Protein AF-A0A377W496-F1 (afdb_monomer_lite)

Structure (mmCIF, N/CA/C/O backbone):
data_AF-A0A377W496-F1
#
_entry.id   AF-A0A377W496-F1
#
loop_
_atom_site.group_PDB
_atom_site.id
_atom_site.type_symbol
_atom_site.label_atom_id
_atom_site.label_alt_id
_atom_site.label_comp_id
_atom_site.label_asym_id
_atom_site.label_entity_id
_atom_site.label_seq_id
_atom_site.pdbx_PDB_ins_code
_atom_site.Cartn_x
_atom_site.Cartn_y
_atom_site.Cartn_z
_atom_site.occupancy
_atom_site.B_iso_or_equiv
_atom_site.auth_seq_id
_atom_site.auth_comp_id
_atom_site.auth_asym_id
_atom_site.auth_atom_id
_atom_site.pdbx_PDB_model_num
ATOM 1 N N . MET A 1 1 ? 18.580 -20.439 3.187 1.00 57.19 1 MET A N 1
ATOM 2 C CA . MET A 1 1 ? 17.523 -19.428 2.971 1.00 57.19 1 MET A CA 1
ATOM 3 C C . MET A 1 1 ? 16.545 -19.985 1.954 1.00 57.19 1 MET A C 1
ATOM 5 O O . MET A 1 1 ? 17.008 -20.562 0.980 1.00 57.19 1 MET A O 1
ATOM 9 N N . ALA A 1 2 ? 15.241 -19.862 2.195 1.00 72.88 2 ALA A N 1
ATOM 10 C CA . ALA A 1 2 ? 14.219 -20.147 1.189 1.00 72.88 2 ALA A CA 1
ATOM 11 C C . ALA A 1 2 ? 13.851 -18.830 0.490 1.00 72.88 2 ALA A C 1
ATOM 13 O O . ALA A 1 2 ? 13.663 -17.821 1.167 1.00 72.88 2 ALA A O 1
ATOM 14 N N . CYS A 1 3 ? 13.784 -18.829 -0.839 1.00 73.69 3 CYS A N 1
ATOM 15 C CA . CYS A 1 3 ? 13.332 -17.697 -1.642 1.00 73.69 3 CYS A CA 1
ATOM 16 C C . CYS A 1 3 ? 12.421 -18.191 -2.767 1.00 73.69 3 CYS A C 1
ATOM 18 O O . CYS A 1 3 ? 12.415 -19.375 -3.109 1.00 73.69 3 CYS A O 1
ATOM 20 N N . GLU A 1 4 ? 11.630 -17.282 -3.325 1.00 79.50 4 GLU A N 1
ATOM 21 C CA . GLU A 1 4 ? 10.818 -17.593 -4.493 1.00 79.50 4 GLU A CA 1
ATOM 22 C C . GLU A 1 4 ? 11.679 -17.746 -5.762 1.00 79.50 4 GLU A C 1
ATOM 24 O O . GLU A 1 4 ? 12.749 -17.140 -5.849 1.00 79.50 4 GLU A O 1
ATOM 29 N N . PRO A 1 5 ? 11.226 -18.514 -6.773 1.00 78.94 5 PRO A N 1
ATOM 30 C CA . PRO A 1 5 ? 11.960 -18.658 -8.033 1.00 78.94 5 PRO A CA 1
ATOM 31 C C . PRO A 1 5 ? 12.068 -17.359 -8.846 1.00 78.94 5 PRO A C 1
ATOM 33 O O . PRO A 1 5 ? 12.991 -17.214 -9.650 1.00 78.94 5 PRO A O 1
ATOM 36 N N . PHE A 1 6 ? 11.119 -16.428 -8.674 1.00 83.75 6 PHE A N 1
ATOM 37 C CA . PHE A 1 6 ? 11.126 -15.150 -9.379 1.00 83.75 6 PHE A CA 1
ATOM 38 C C . PHE A 1 6 ? 12.295 -14.279 -8.909 1.00 83.75 6 PHE A C 1
ATOM 40 O O . PHE A 1 6 ? 12.464 -14.018 -7.719 1.00 83.75 6 PHE A O 1
ATOM 47 N N . ARG A 1 7 ? 13.072 -13.769 -9.867 1.00 85.81 7 ARG A N 1
ATOM 48 C CA . ARG A 1 7 ? 14.135 -12.791 -9.635 1.00 85.81 7 ARG A CA 1
ATOM 49 C C . ARG A 1 7 ? 14.103 -11.740 -10.733 1.00 85.81 7 ARG A C 1
ATOM 51 O O . ARG A 1 7 ? 13.997 -12.082 -11.906 1.00 85.81 7 ARG A O 1
ATOM 58 N N . GLN A 1 8 ? 14.229 -10.481 -10.338 1.00 87.81 8 GLN A N 1
ATOM 59 C CA . GLN A 1 8 ? 14.392 -9.351 -11.243 1.00 87.81 8 GLN A CA 1
ATOM 60 C C . GLN A 1 8 ? 15.448 -8.427 -10.653 1.00 87.81 8 GLN A C 1
ATOM 62 O O . GLN A 1 8 ? 15.442 -8.174 -9.447 1.00 87.81 8 GLN A O 1
ATOM 67 N N . TRP A 1 9 ? 16.354 -7.947 -11.498 1.00 91.81 9 TRP A N 1
ATOM 68 C CA . TRP A 1 9 ? 17.373 -6.991 -11.096 1.00 91.81 9 TRP A CA 1
ATOM 69 C C . TRP A 1 9 ? 17.549 -5.958 -12.199 1.00 91.81 9 TRP A C 1
ATOM 71 O O . TRP A 1 9 ? 18.100 -6.270 -13.249 1.00 91.81 9 TRP A O 1
ATOM 81 N N . VAL A 1 10 ? 17.045 -4.751 -11.955 1.00 91.19 10 VAL A N 1
ATOM 82 C CA . VAL A 1 10 ? 17.208 -3.597 -12.842 1.00 91.19 10 VAL A CA 1
ATOM 83 C C . VAL A 1 10 ? 18.328 -2.731 -12.277 1.00 91.19 10 VAL A C 1
ATOM 85 O O . VAL A 1 10 ? 18.354 -2.472 -11.073 1.00 91.19 10 VAL A O 1
ATOM 88 N N . ILE A 1 11 ? 19.278 -2.339 -13.120 1.00 93.19 11 ILE A N 1
ATOM 89 C CA . ILE A 1 11 ? 20.494 -1.629 -12.723 1.00 93.19 11 ILE A CA 1
ATOM 90 C C . ILE A 1 11 ? 20.691 -0.445 -13.667 1.00 93.19 11 ILE A C 1
ATOM 92 O O . ILE A 1 11 ? 20.685 -0.620 -14.886 1.00 93.19 11 ILE A O 1
ATOM 96 N N . GLU A 1 12 ? 20.909 0.744 -13.108 1.00 95.06 12 GLU A N 1
ATOM 97 C CA . GLU A 1 12 ? 21.378 1.887 -13.891 1.00 95.06 12 GLU A CA 1
ATOM 98 C C . GLU A 1 12 ? 22.808 1.620 -14.390 1.00 95.06 12 GLU A C 1
ATOM 100 O O . GLU A 1 12 ? 23.713 1.348 -13.595 1.00 95.06 12 GLU A O 1
ATOM 105 N N . ASP A 1 13 ? 23.024 1.663 -15.705 1.00 94.81 13 ASP A N 1
ATOM 106 C CA . ASP A 1 13 ? 24.317 1.351 -16.320 1.00 94.81 13 ASP 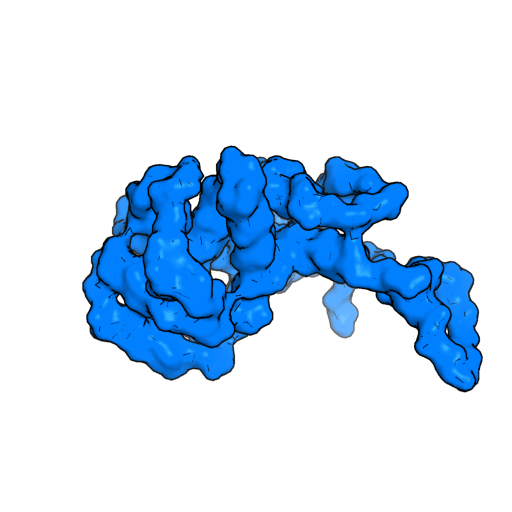A CA 1
ATOM 107 C C . ASP A 1 13 ? 25.285 2.543 -16.258 1.00 94.81 13 ASP A C 1
ATOM 109 O O . ASP A 1 13 ? 25.607 3.178 -17.262 1.0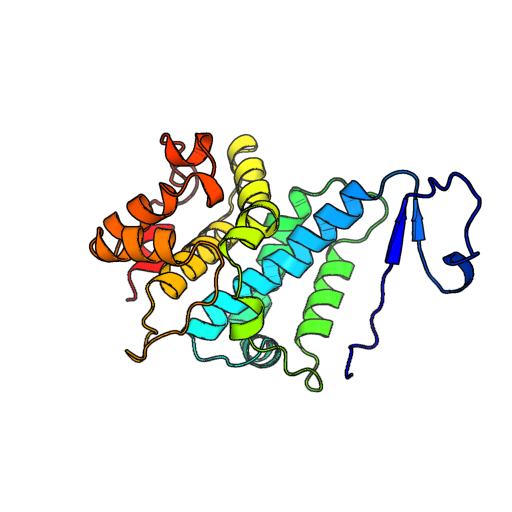0 94.81 13 ASP A O 1
ATOM 113 N N . ASN A 1 14 ? 25.729 2.863 -15.042 1.00 94.6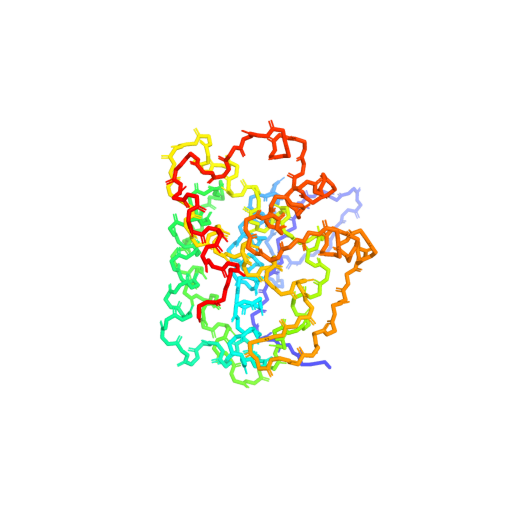9 14 ASN A N 1
ATOM 114 C CA . ASN A 1 14 ? 26.545 4.036 -14.741 1.00 94.69 14 ASN A CA 1
ATOM 115 C C . ASN A 1 14 ? 27.748 3.670 -13.851 1.00 94.69 14 ASN A C 1
ATOM 117 O O . ASN A 1 14 ? 27.823 4.008 -12.670 1.00 94.69 14 ASN A O 1
ATOM 121 N N . PHE A 1 15 ? 28.696 2.914 -14.416 1.00 96.25 15 PHE A N 1
ATOM 122 C CA . PHE A 1 15 ? 29.852 2.375 -13.691 1.00 96.25 15 PHE A CA 1
ATOM 123 C C . PHE A 1 15 ? 31.160 3.042 -14.119 1.00 96.25 15 PHE A C 1
ATOM 125 O O . PHE A 1 15 ? 31.578 2.951 -15.271 1.00 96.25 15 PHE A O 1
ATOM 132 N N . VAL A 1 16 ? 31.870 3.639 -13.159 1.00 95.56 16 VAL A N 1
ATOM 133 C CA . VAL A 1 16 ? 33.127 4.376 -13.407 1.00 95.56 16 VAL A CA 1
ATOM 134 C C . VAL A 1 16 ? 34.344 3.486 -13.690 1.00 95.56 16 VAL A C 1
ATOM 136 O O . VAL A 1 16 ? 35.344 3.965 -14.217 1.00 95.56 16 VAL A O 1
ATOM 139 N N . ALA A 1 17 ? 34.285 2.199 -13.334 1.00 96.25 17 ALA A N 1
ATOM 140 C CA . ALA A 1 17 ? 35.414 1.266 -13.420 1.00 96.25 17 ALA A CA 1
ATOM 141 C C . ALA A 1 17 ? 35.010 -0.089 -14.030 1.00 96.25 17 ALA A C 1
ATOM 143 O O . ALA A 1 17 ? 35.485 -1.144 -13.611 1.00 96.25 17 ALA A O 1
ATOM 144 N N . GLY A 1 18 ? 34.112 -0.054 -15.020 1.00 93.56 18 GLY A N 1
ATOM 145 C CA . GLY A 1 18 ? 33.529 -1.255 -15.614 1.00 93.56 18 GLY A CA 1
ATOM 146 C C . GLY A 1 18 ? 32.620 -2.023 -14.647 1.00 93.56 18 GLY A C 1
ATOM 147 O O . GLY A 1 18 ? 32.443 -1.656 -13.486 1.00 93.56 18 GLY A O 1
ATOM 148 N N . ARG A 1 19 ? 32.015 -3.101 -15.147 1.00 96.94 19 ARG A N 1
ATOM 149 C CA . ARG A 1 19 ? 31.122 -3.982 -14.385 1.00 96.94 19 ARG A CA 1
ATOM 150 C C . ARG A 1 19 ? 31.115 -5.397 -14.970 1.00 96.94 19 ARG A C 1
ATOM 152 O O . ARG A 1 19 ? 31.460 -5.573 -16.142 1.00 96.94 19 ARG A O 1
ATOM 159 N N . PRO A 1 20 ? 30.690 -6.413 -14.204 1.00 97.38 20 PRO A N 1
ATOM 160 C CA . PRO A 1 20 ? 30.357 -7.717 -14.761 1.00 97.38 20 PRO A CA 1
ATOM 161 C C . PRO A 1 20 ? 29.244 -7.636 -15.818 1.00 97.38 20 PRO A C 1
ATOM 163 O O . PRO A 1 20 ? 28.406 -6.730 -15.814 1.00 97.38 20 PRO A O 1
ATOM 166 N N . GLN A 1 21 ? 29.203 -8.642 -16.692 1.00 95.88 21 GLN A N 1
ATOM 167 C CA . GLN A 1 21 ? 28.156 -8.822 -17.705 1.00 95.88 21 GLN A CA 1
ATOM 168 C C . GLN A 1 21 ? 26.886 -9.432 -17.089 1.00 95.88 21 GLN A C 1
ATOM 170 O O . GLN A 1 21 ? 26.461 -10.529 -17.460 1.00 95.88 21 GLN A O 1
ATOM 175 N N . TRP A 1 22 ? 26.313 -8.765 -16.081 1.00 97.44 22 TRP A N 1
ATOM 176 C CA . TRP A 1 22 ? 25.126 -9.247 -15.364 1.00 97.44 22 TRP A CA 1
ATOM 177 C C . TRP A 1 22 ? 23.905 -9.423 -16.271 1.00 97.44 22 TRP A C 1
ATOM 179 O O . TRP A 1 22 ? 23.054 -10.264 -15.978 1.00 97.44 22 TRP A O 1
ATOM 189 N N . GLU A 1 23 ? 23.850 -8.724 -17.407 1.00 95.62 23 GLU A N 1
ATOM 190 C CA . GLU A 1 23 ? 22.818 -8.918 -18.427 1.00 95.62 23 GLU A CA 1
ATOM 191 C C . GLU A 1 23 ? 22.769 -10.361 -18.947 1.00 95.62 23 GLU A C 1
ATOM 193 O O . GLU A 1 23 ? 21.693 -10.902 -19.194 1.00 95.62 23 GLU A O 1
ATOM 198 N N . LYS A 1 24 ? 23.913 -11.058 -18.991 1.00 95.31 24 LYS A N 1
ATOM 199 C CA . LYS A 1 24 ? 23.968 -12.481 -19.369 1.00 95.31 24 LYS A CA 1
ATOM 200 C C . LYS A 1 24 ? 23.360 -13.410 -18.318 1.00 95.31 24 LYS A C 1
ATOM 202 O O . LYS A 1 24 ? 23.025 -14.548 -18.629 1.00 95.31 24 LYS A O 1
ATOM 207 N N . ALA A 1 25 ? 23.221 -12.938 -17.080 1.00 94.19 25 ALA A N 1
ATOM 208 C CA . ALA A 1 25 ? 22.566 -13.650 -15.986 1.00 94.19 25 ALA A CA 1
ATOM 209 C C . ALA A 1 25 ? 21.102 -13.210 -15.777 1.00 94.19 25 ALA A C 1
ATOM 211 O O . ALA A 1 25 ? 20.458 -13.695 -14.836 1.00 94.19 25 ALA A O 1
ATOM 212 N N . GLY A 1 26 ? 20.585 -12.331 -16.646 1.00 91.31 26 GLY A N 1
ATOM 213 C CA . GLY A 1 26 ? 19.209 -11.833 -16.637 1.00 91.31 26 GLY A CA 1
ATOM 214 C C . GLY A 1 26 ? 18.993 -10.496 -15.922 1.00 91.31 26 GLY A C 1
ATOM 215 O O . GLY A 1 26 ? 17.845 -10.177 -15.636 1.00 91.31 26 GLY A O 1
ATOM 216 N N . ALA A 1 27 ? 20.048 -9.736 -15.596 1.00 94.00 27 ALA A N 1
ATOM 217 C CA . ALA A 1 27 ? 19.876 -8.357 -15.129 1.00 94.00 27 ALA A CA 1
ATOM 218 C C . ALA A 1 27 ? 19.482 -7.424 -16.289 1.00 94.00 27 ALA A C 1
ATOM 220 O O . ALA A 1 27 ? 19.934 -7.596 -17.420 1.00 94.00 27 ALA A O 1
ATOM 221 N N . GLU A 1 28 ? 18.664 -6.420 -16.003 1.00 92.62 28 GLU A N 1
ATOM 222 C CA . GLU A 1 28 ? 18.224 -5.406 -16.958 1.00 92.62 28 GLU A CA 1
ATOM 223 C C . GLU A 1 28 ? 19.055 -4.141 -16.747 1.00 92.62 28 GLU A C 1
ATOM 225 O O . GLU A 1 28 ? 18.986 -3.511 -15.693 1.00 92.62 28 GLU A O 1
ATOM 230 N N . LEU A 1 29 ? 19.877 -3.793 -17.733 1.00 94.19 29 LEU A N 1
ATOM 231 C CA . LEU A 1 29 ? 20.740 -2.615 -17.683 1.00 94.19 29 LEU A CA 1
ATOM 232 C C . LEU A 1 29 ? 20.007 -1.470 -18.381 1.00 94.19 29 LEU A C 1
ATOM 234 O O . LEU A 1 29 ? 19.665 -1.583 -19.559 1.00 94.19 29 LEU A O 1
ATOM 238 N N . VAL A 1 30 ? 19.732 -0.397 -17.645 1.00 92.69 30 VAL A N 1
ATOM 239 C CA . VAL A 1 30 ? 18.907 0.732 -18.098 1.00 92.69 30 VAL A CA 1
ATOM 240 C C . VAL A 1 30 ? 19.629 2.057 -17.882 1.00 92.69 30 VAL A C 1
ATOM 242 O O . VAL A 1 30 ? 20.569 2.142 -17.099 1.00 92.69 30 VAL A O 1
ATOM 245 N N . ALA A 1 31 ? 19.185 3.105 -18.573 1.00 92.50 31 ALA A N 1
ATOM 246 C CA . ALA A 1 31 ? 19.716 4.453 -18.371 1.00 92.50 31 ALA A CA 1
ATOM 247 C C . ALA A 1 31 ? 19.119 5.157 -17.138 1.00 92.50 31 ALA A C 1
ATOM 249 O O . ALA A 1 31 ? 19.745 6.060 -16.600 1.00 92.50 31 ALA A O 1
ATOM 250 N N . ASP A 1 32 ? 17.916 4.759 -16.716 1.00 92.56 32 ASP A N 1
ATOM 251 C CA . ASP A 1 32 ? 17.215 5.301 -15.551 1.00 92.56 32 ASP A CA 1
ATOM 252 C C . ASP A 1 32 ? 16.403 4.180 -14.886 1.00 92.56 32 ASP A C 1
ATOM 254 O O . ASP A 1 32 ? 15.549 3.550 -15.519 1.00 92.56 32 ASP A O 1
ATOM 258 N N . VAL A 1 33 ? 16.701 3.900 -13.616 1.00 93.25 33 VAL A N 1
ATOM 259 C CA . VAL A 1 33 ? 16.046 2.841 -12.833 1.00 93.25 33 VAL A CA 1
ATOM 260 C C . VAL A 1 33 ? 14.781 3.329 -12.122 1.00 93.25 33 VAL A C 1
ATOM 262 O O . VAL A 1 33 ? 13.938 2.506 -11.753 1.00 93.25 33 VAL A O 1
ATOM 265 N N . VAL A 1 34 ? 14.602 4.645 -11.964 1.00 94.38 34 VAL A N 1
ATOM 266 C CA . VAL A 1 34 ? 13.545 5.235 -11.126 1.00 94.38 34 VAL A CA 1
ATOM 267 C C . VAL A 1 34 ? 12.142 4.735 -11.507 1.00 94.38 34 VAL A C 1
ATOM 269 O O . VAL A 1 34 ? 11.417 4.306 -10.607 1.00 94.38 34 VAL A O 1
ATOM 272 N N . PRO A 1 35 ? 11.737 4.654 -12.794 1.00 95.25 35 PRO A N 1
ATOM 273 C CA . PRO A 1 35 ? 10.402 4.157 -13.145 1.00 95.25 35 PRO A CA 1
ATOM 274 C C . PRO A 1 35 ? 10.157 2.691 -12.750 1.00 95.25 35 PRO A C 1
ATOM 276 O O . PRO A 1 35 ? 9.033 2.314 -12.410 1.00 95.25 35 PRO A O 1
ATOM 279 N N . PHE A 1 36 ? 11.198 1.853 -12.781 1.00 94.56 36 PHE A N 1
ATOM 280 C CA . PHE A 1 36 ? 11.116 0.448 -12.367 1.00 94.56 36 PHE A CA 1
ATOM 281 C C . PHE A 1 36 ? 11.065 0.318 -10.845 1.00 94.56 36 PHE A C 1
ATOM 283 O O . PHE A 1 36 ? 10.333 -0.525 -10.316 1.00 94.56 36 PHE A O 1
ATOM 290 N N . GLU A 1 37 ? 11.810 1.170 -10.138 1.00 95.06 37 GLU A N 1
ATOM 291 C CA . GLU A 1 37 ? 11.744 1.259 -8.686 1.00 95.06 37 GLU A CA 1
ATOM 292 C C . GLU A 1 37 ? 10.345 1.687 -8.228 1.00 95.06 37 GLU A C 1
ATOM 294 O O . GLU A 1 37 ? 9.745 0.986 -7.413 1.00 95.06 37 GLU A O 1
ATOM 299 N N . GLU A 1 38 ? 9.777 2.755 -8.800 1.00 97.25 38 GLU A N 1
ATOM 300 C CA . GLU A 1 38 ? 8.410 3.205 -8.503 1.00 97.25 38 GLU A CA 1
ATOM 301 C C . GLU A 1 38 ? 7.380 2.100 -8.770 1.00 97.25 38 GLU A C 1
ATOM 303 O O . GLU A 1 38 ? 6.530 1.830 -7.917 1.00 97.25 38 GLU A O 1
ATOM 308 N N . MET A 1 39 ? 7.483 1.406 -9.912 1.00 97.94 39 MET A N 1
ATOM 309 C CA . MET A 1 39 ? 6.609 0.278 -10.251 1.00 97.94 39 MET A CA 1
ATOM 310 C C . MET A 1 39 ? 6.629 -0.791 -9.157 1.00 97.94 39 MET A C 1
ATOM 312 O O . MET A 1 39 ? 5.578 -1.217 -8.669 1.00 97.94 39 MET A O 1
ATOM 316 N N . LYS A 1 40 ? 7.823 -1.205 -8.725 1.00 97.38 40 LYS A N 1
ATOM 317 C CA . LYS A 1 40 ? 7.974 -2.216 -7.678 1.00 97.38 40 LYS A CA 1
ATOM 318 C C . LYS A 1 40 ? 7.531 -1.688 -6.310 1.00 97.38 40 LYS A C 1
ATOM 320 O O . LYS A 1 40 ? 6.897 -2.426 -5.551 1.00 97.38 40 LYS A O 1
ATOM 325 N N . LEU A 1 41 ? 7.868 -0.448 -5.956 1.00 98.12 41 LEU A N 1
ATOM 326 C CA . LEU A 1 41 ? 7.514 0.161 -4.671 1.00 98.12 41 LEU A CA 1
ATOM 327 C C . LEU A 1 41 ? 5.996 0.311 -4.507 1.00 98.12 41 LEU A C 1
ATOM 329 O O . LEU A 1 41 ? 5.463 0.054 -3.428 1.00 98.12 41 LEU A O 1
ATOM 333 N N . ARG A 1 42 ? 5.287 0.645 -5.581 1.00 98.69 42 ARG A N 1
ATOM 334 C CA . ARG A 1 42 ? 3.842 0.872 -5.551 1.00 98.69 42 ARG A CA 1
ATOM 335 C C . ARG A 1 42 ? 3.046 -0.416 -5.758 1.00 98.69 42 ARG A C 1
ATOM 337 O O . ARG A 1 42 ? 2.265 -0.798 -4.889 1.00 98.69 42 ARG A O 1
ATOM 344 N N . MET A 1 43 ? 3.279 -1.150 -6.848 1.00 98.75 43 MET A N 1
ATOM 345 C CA . MET A 1 43 ? 2.457 -2.327 -7.172 1.00 98.75 43 MET A CA 1
ATOM 346 C C . MET A 1 43 ? 2.771 -3.534 -6.286 1.00 98.75 43 MET A C 1
ATOM 348 O O . MET A 1 43 ? 1.850 -4.159 -5.768 1.00 98.75 43 MET A O 1
ATOM 352 N N . LEU A 1 44 ? 4.049 -3.855 -6.062 1.00 98.38 44 LEU A N 1
ATOM 353 C CA . LEU A 1 44 ? 4.434 -4.979 -5.201 1.00 98.38 44 LEU A CA 1
ATOM 354 C C . LEU A 1 44 ? 4.440 -4.548 -3.738 1.00 98.38 44 LEU A C 1
ATOM 356 O O . LEU A 1 44 ? 3.665 -5.035 -2.924 1.00 98.38 44 LEU A O 1
ATOM 360 N N . ASN A 1 45 ? 5.309 -3.613 -3.374 1.00 98.62 45 ASN A N 1
ATOM 361 C CA . ASN A 1 45 ? 5.490 -3.261 -1.970 1.00 98.62 45 ASN A CA 1
ATOM 362 C C . ASN A 1 45 ? 4.229 -2.614 -1.360 1.00 98.62 45 ASN A C 1
ATOM 364 O O . ASN A 1 45 ? 3.920 -2.904 -0.202 1.00 98.62 45 ASN A O 1
ATOM 368 N N . GLY A 1 46 ? 3.501 -1.782 -2.112 1.00 98.75 46 GLY A N 1
ATOM 369 C CA . GLY A 1 46 ? 2.244 -1.172 -1.671 1.00 98.75 46 GLY A CA 1
ATOM 370 C C . GLY A 1 46 ? 1.129 -2.181 -1.433 1.00 98.75 46 GLY A C 1
ATOM 371 O O . GLY A 1 46 ? 0.538 -2.175 -0.355 1.00 98.75 46 GLY A O 1
ATOM 372 N N . SER A 1 47 ? 0.905 -3.115 -2.362 1.00 98.81 47 SER A N 1
ATOM 373 C CA . SER A 1 47 ? -0.071 -4.195 -2.150 1.00 98.81 47 SER A CA 1
ATOM 374 C C . SER A 1 47 ? 0.330 -5.142 -1.015 1.00 98.81 47 SER A C 1
ATOM 376 O O . SER A 1 47 ? -0.528 -5.574 -0.252 1.00 98.81 47 SER A O 1
ATOM 378 N N . HIS A 1 48 ? 1.626 -5.409 -0.824 1.00 98.25 48 HIS A N 1
ATOM 379 C CA . HIS A 1 48 ? 2.110 -6.168 0.331 1.00 98.25 48 HIS A CA 1
ATOM 380 C C . HIS A 1 48 ? 1.783 -5.470 1.654 1.00 98.25 48 HIS A C 1
ATOM 382 O O . HIS A 1 48 ? 1.334 -6.128 2.585 1.00 98.25 48 HIS A O 1
ATOM 388 N N . SER A 1 49 ? 1.995 -4.154 1.749 1.00 98.81 49 SER A N 1
ATOM 389 C CA . SER A 1 49 ? 1.633 -3.383 2.944 1.00 98.81 49 SER A CA 1
ATOM 390 C C . SER A 1 49 ? 0.118 -3.374 3.173 1.00 98.81 49 SER A C 1
ATOM 392 O O . SER A 1 49 ? -0.317 -3.606 4.296 1.00 98.81 49 SER A O 1
ATOM 394 N N . PHE A 1 50 ? -0.682 -3.195 2.116 1.00 98.88 50 PHE A N 1
ATOM 395 C CA . PHE A 1 50 ? -2.147 -3.279 2.177 1.00 98.88 50 PHE A CA 1
ATOM 396 C C . PHE A 1 50 ? -2.616 -4.623 2.757 1.00 98.88 50 PHE A C 1
ATOM 398 O O . PHE A 1 50 ? -3.359 -4.660 3.736 1.00 98.88 50 PHE A O 1
ATOM 405 N N . LEU A 1 51 ? -2.113 -5.729 2.200 1.00 98.81 51 LEU A N 1
ATOM 406 C CA . LEU A 1 51 ? -2.427 -7.084 2.653 1.00 98.81 51 LEU A CA 1
ATOM 407 C C . LEU A 1 51 ? -1.890 -7.378 4.055 1.00 98.81 51 LEU A C 1
ATOM 409 O O . LEU A 1 51 ? -2.510 -8.138 4.789 1.00 98.81 51 LEU A O 1
ATOM 413 N N . ALA A 1 52 ? -0.748 -6.804 4.433 1.00 98.75 52 ALA A N 1
ATOM 414 C CA . ALA A 1 52 ? -0.151 -7.026 5.741 1.00 98.75 52 ALA A CA 1
ATOM 415 C C . ALA A 1 52 ? -1.017 -6.455 6.864 1.00 98.75 52 ALA A C 1
ATOM 417 O O . ALA A 1 52 ? -1.326 -7.183 7.801 1.00 98.75 52 ALA A O 1
ATOM 418 N N . TYR A 1 53 ? -1.439 -5.193 6.761 1.00 98.62 53 TYR A N 1
ATOM 419 C CA . TYR A 1 53 ? -2.239 -4.568 7.817 1.00 98.62 53 TYR A CA 1
ATOM 420 C C . TYR A 1 53 ? -3.645 -5.161 7.882 1.00 98.62 53 TYR A C 1
ATOM 422 O O . TYR A 1 53 ? -4.058 -5.656 8.928 1.00 98.62 53 TYR A O 1
ATOM 430 N N . LEU A 1 54 ? -4.358 -5.173 6.753 1.00 98.50 54 LEU A N 1
ATOM 431 C CA . LEU A 1 54 ? -5.737 -5.662 6.707 1.00 98.50 54 LEU A CA 1
ATOM 432 C C . LEU A 1 54 ? -5.813 -7.173 6.926 1.00 98.50 54 LEU A C 1
ATOM 434 O O . LEU A 1 54 ? -6.770 -7.660 7.514 1.00 98.50 54 LEU A O 1
ATOM 438 N N . GLY A 1 55 ? -4.827 -7.926 6.437 1.00 98.06 55 GLY A N 1
ATOM 439 C CA . GLY A 1 55 ? -4.779 -9.372 6.620 1.00 98.06 55 GLY A CA 1
ATOM 440 C C . GLY A 1 55 ? -4.487 -9.743 8.065 1.00 98.06 55 GLY A C 1
ATOM 441 O O . GLY A 1 55 ? -5.178 -10.590 8.614 1.00 98.06 55 GLY A O 1
ATOM 442 N N . TYR A 1 56 ? -3.525 -9.069 8.707 1.00 98.31 56 TYR A N 1
ATOM 443 C CA . TYR A 1 56 ? -3.241 -9.291 10.124 1.00 98.31 56 TYR A CA 1
ATOM 444 C C . TYR A 1 56 ? -4.472 -9.019 10.995 1.00 98.31 56 TYR A C 1
ATOM 446 O O . TYR A 1 56 ? -4.814 -9.850 11.830 1.00 98.31 56 TYR A O 1
ATOM 454 N N . LEU A 1 57 ? -5.159 -7.891 10.772 1.00 97.25 57 LEU A N 1
ATOM 455 C CA . LEU A 1 57 ? -6.369 -7.532 11.522 1.00 97.25 57 LEU A CA 1
ATOM 456 C C . LEU A 1 57 ? -7.503 -8.551 11.326 1.00 97.25 57 LEU A C 1
ATOM 458 O O . LEU A 1 57 ? -8.185 -8.887 12.286 1.00 97.25 57 LEU A O 1
ATOM 462 N N . ALA A 1 58 ? -7.632 -9.128 10.127 1.00 96.19 58 ALA A N 1
ATOM 463 C CA . ALA A 1 58 ? -8.578 -10.211 9.844 1.00 96.19 58 ALA A CA 1
ATOM 464 C C . ALA A 1 58 ? -8.127 -11.604 10.335 1.00 96.19 58 ALA A C 1
ATOM 466 O O . ALA A 1 58 ? -8.801 -12.600 10.073 1.00 96.19 58 ALA A O 1
ATOM 467 N N . GLY A 1 59 ? -6.987 -11.709 11.025 1.00 96.06 59 GLY A N 1
ATOM 468 C CA . GLY A 1 59 ? -6.469 -12.973 11.554 1.00 96.06 59 GLY A CA 1
ATOM 469 C C . GLY A 1 59 ? -5.673 -13.822 10.555 1.00 96.06 59 GLY A C 1
ATOM 470 O O . GLY A 1 59 ? -5.324 -14.964 10.860 1.00 96.06 59 GLY A O 1
ATOM 471 N N . TYR A 1 60 ? -5.335 -13.294 9.377 1.00 97.06 60 TYR A N 1
ATOM 472 C CA . TYR A 1 60 ? -4.474 -13.972 8.409 1.00 97.06 60 TYR A CA 1
ATOM 473 C C . TYR A 1 60 ? -2.997 -13.831 8.793 1.00 97.06 60 TYR A C 1
ATOM 475 O O . TYR A 1 60 ? -2.412 -12.741 8.793 1.00 97.06 60 TYR A O 1
ATOM 483 N N . GLN A 1 61 ? -2.364 -14.964 9.106 1.00 96.88 61 GLN A N 1
ATOM 484 C CA . GLN A 1 61 ? -0.983 -14.997 9.587 1.00 96.88 61 GLN A CA 1
ATOM 485 C C . GLN A 1 61 ? 0.034 -14.730 8.468 1.00 96.88 61 GLN A C 1
ATOM 487 O O . GLN A 1 61 ? 1.086 -14.134 8.717 1.00 96.88 61 GLN A O 1
ATOM 492 N N . HIS A 1 62 ? -0.257 -15.161 7.241 1.00 98.38 62 HIS A N 1
ATOM 493 C CA . HIS A 1 62 ? 0.640 -15.044 6.095 1.00 98.38 62 HIS A CA 1
ATOM 494 C C . HIS A 1 62 ? -0.064 -14.471 4.862 1.00 98.38 62 HIS A C 1
ATOM 496 O O . HIS A 1 62 ? -1.275 -14.576 4.707 1.00 98.38 62 HIS A O 1
ATOM 502 N N . ILE A 1 63 ? 0.714 -13.921 3.926 1.00 98.44 63 ILE A N 1
ATOM 503 C CA . ILE A 1 63 ? 0.187 -13.373 2.663 1.00 98.44 63 ILE A CA 1
ATOM 504 C C . ILE A 1 63 ? -0.587 -14.415 1.845 1.00 98.44 63 ILE A C 1
ATOM 506 O O . ILE A 1 63 ? -1.620 -14.088 1.265 1.00 98.44 63 ILE A O 1
ATOM 510 N N . ASN A 1 64 ? -0.132 -15.669 1.816 1.00 97.12 64 ASN A N 1
ATOM 511 C CA . ASN A 1 64 ? -0.848 -16.737 1.117 1.00 97.12 64 ASN A CA 1
ATOM 512 C C . ASN A 1 64 ? -2.165 -17.128 1.799 1.00 97.12 64 ASN A C 1
ATOM 514 O O . ASN A 1 64 ? -3.038 -17.652 1.114 1.00 97.12 64 ASN A O 1
ATOM 518 N N . ASP A 1 65 ? -2.334 -16.847 3.093 1.00 97.88 65 ASP A N 1
ATOM 519 C CA . ASP A 1 65 ? -3.622 -16.998 3.775 1.00 97.88 65 ASP A CA 1
ATOM 520 C C . ASP A 1 65 ? -4.591 -15.904 3.281 1.00 97.88 65 ASP A C 1
ATOM 522 O O . ASP A 1 65 ? -5.710 -16.218 2.885 1.00 97.88 65 ASP A O 1
ATOM 526 N N . CYS A 1 66 ? -4.129 -14.650 3.136 1.00 98.25 66 CYS A N 1
ATOM 527 C CA . CYS A 1 66 ? -4.927 -13.579 2.518 1.00 98.25 66 CYS A CA 1
ATOM 528 C C . CYS A 1 66 ? -5.359 -13.924 1.082 1.00 98.25 66 CYS A C 1
ATOM 530 O O . CYS A 1 66 ? -6.451 -13.567 0.660 1.00 98.25 66 CYS A O 1
ATOM 532 N N . MET A 1 67 ? -4.512 -14.605 0.302 1.00 98.31 67 MET A N 1
ATOM 533 C CA . MET A 1 67 ? -4.829 -14.956 -1.093 1.00 98.31 67 MET A CA 1
ATOM 534 C C . MET A 1 67 ? -5.891 -16.053 -1.245 1.00 98.31 67 MET A C 1
ATOM 536 O O . MET A 1 67 ? -6.460 -16.192 -2.335 1.00 98.31 67 MET A O 1
ATOM 540 N N . GLN A 1 68 ? -6.179 -16.804 -0.177 1.00 97.81 68 GLN A N 1
ATOM 541 C CA . GLN A 1 68 ? -7.291 -17.760 -0.141 1.00 97.81 68 GLN A CA 1
ATOM 542 C C . GLN A 1 68 ? -8.651 -17.059 -0.022 1.00 97.81 68 GLN A C 1
ATOM 544 O O . GLN A 1 68 ? -9.669 -17.658 -0.360 1.00 97.81 68 GLN A O 1
ATOM 549 N N . ASP A 1 69 ? -8.672 -15.791 0.398 1.00 98.38 69 ASP A N 1
ATOM 550 C CA . ASP A 1 69 ? -9.864 -14.951 0.416 1.00 98.38 69 ASP A CA 1
ATOM 551 C C . ASP A 1 69 ? -10.004 -14.183 -0.910 1.00 98.38 69 ASP A C 1
ATOM 553 O O . ASP A 1 69 ? -9.194 -13.322 -1.276 1.00 98.38 69 ASP A O 1
ATOM 557 N N . ASP A 1 70 ? -11.079 -14.483 -1.640 1.00 98.31 70 ASP A N 1
ATOM 558 C CA . ASP A 1 70 ? -11.399 -13.864 -2.927 1.00 98.31 70 ASP A CA 1
ATOM 559 C C . ASP A 1 70 ? -11.582 -12.340 -2.839 1.00 98.31 70 ASP A C 1
ATOM 561 O O . ASP A 1 70 ? -11.385 -11.638 -3.835 1.00 98.31 70 ASP A O 1
ATOM 565 N N . ASN A 1 71 ? -11.952 -11.795 -1.678 1.00 98.25 71 ASN A N 1
ATOM 566 C CA . ASN A 1 71 ? -12.072 -10.352 -1.478 1.00 98.25 71 ASN A CA 1
ATOM 567 C C . ASN A 1 71 ? -10.698 -9.691 -1.394 1.00 98.25 71 ASN A C 1
ATOM 569 O O . ASN A 1 71 ? -10.463 -8.705 -2.088 1.00 98.25 71 ASN A O 1
ATOM 573 N N . TYR A 1 72 ? -9.770 -10.265 -0.626 1.00 98.69 72 TYR A N 1
ATOM 574 C CA . TYR A 1 72 ? -8.401 -9.754 -0.506 1.00 98.69 72 TYR A CA 1
ATOM 575 C C . TYR A 1 72 ? -7.641 -9.874 -1.823 1.00 98.69 7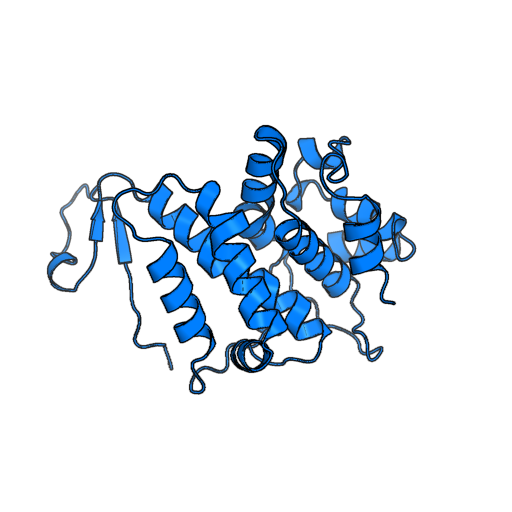2 TYR A C 1
ATOM 577 O O . TYR A 1 72 ? -6.954 -8.933 -2.224 1.00 98.69 72 TYR A O 1
ATOM 585 N N . ARG A 1 73 ? -7.802 -10.996 -2.535 1.00 98.50 73 ARG A N 1
ATOM 586 C CA . ARG A 1 73 ? -7.184 -11.186 -3.853 1.00 98.50 73 ARG A CA 1
ATOM 587 C C . ARG A 1 73 ? -7.681 -10.150 -4.865 1.00 98.50 73 ARG A C 1
ATOM 589 O O . ARG A 1 73 ? -6.868 -9.541 -5.557 1.00 98.50 73 ARG A O 1
ATOM 596 N N . ARG A 1 74 ? -8.998 -9.911 -4.927 1.00 98.62 74 ARG A N 1
ATOM 597 C CA . ARG A 1 74 ? -9.585 -8.883 -5.807 1.00 98.62 74 ARG A CA 1
ATOM 598 C C . ARG A 1 74 ? -9.171 -7.473 -5.400 1.00 98.62 74 ARG A C 1
ATOM 600 O O . ARG A 1 74 ? -8.759 -6.711 -6.265 1.00 98.62 74 ARG A O 1
ATOM 607 N N . ALA A 1 75 ? -9.219 -7.145 -4.110 1.00 98.75 75 ALA A N 1
ATOM 608 C CA . ALA A 1 75 ? -8.821 -5.833 -3.609 1.00 98.75 75 ALA A CA 1
ATOM 609 C C . ALA A 1 75 ? -7.342 -5.538 -3.898 1.00 98.75 75 ALA A C 1
ATOM 611 O O . ALA A 1 75 ? -7.019 -4.450 -4.357 1.00 98.75 75 ALA A O 1
ATOM 612 N N . ALA A 1 76 ? -6.442 -6.507 -3.710 1.00 98.81 76 ALA A N 1
ATOM 613 C CA . ALA A 1 76 ? -5.032 -6.336 -4.053 1.00 98.81 76 ALA A CA 1
ATOM 614 C C . ALA A 1 76 ? -4.825 -6.117 -5.559 1.00 98.81 76 ALA A C 1
ATOM 616 O O . ALA A 1 76 ? -4.043 -5.247 -5.940 1.00 98.81 76 ALA A O 1
ATOM 617 N N . LEU A 1 77 ? -5.533 -6.867 -6.410 1.00 98.75 77 LEU A N 1
ATOM 618 C CA . LEU A 1 77 ? -5.445 -6.709 -7.862 1.00 98.75 77 LEU A CA 1
ATOM 619 C C . LEU A 1 77 ? -5.986 -5.345 -8.325 1.00 98.75 77 LEU A C 1
ATOM 621 O O . LEU A 1 77 ? -5.321 -4.672 -9.111 1.00 98.75 77 LEU A O 1
ATOM 625 N N . SER A 1 78 ? -7.135 -4.910 -7.802 1.00 98.75 78 SER A N 1
ATOM 626 C CA . SER A 1 78 ? -7.692 -3.578 -8.075 1.00 98.75 78 SER A CA 1
ATOM 627 C C . SER A 1 78 ? -6.785 -2.467 -7.562 1.00 98.75 78 SER A C 1
ATOM 629 O O . SER A 1 78 ? -6.480 -1.542 -8.303 1.00 98.75 78 SER A O 1
ATOM 631 N N . LEU A 1 79 ? -6.235 -2.586 -6.350 1.00 98.88 79 LEU A N 1
ATOM 632 C CA . LEU A 1 79 ? -5.242 -1.635 -5.848 1.00 98.88 79 LEU A CA 1
ATOM 633 C C . LEU A 1 79 ? -4.057 -1.523 -6.820 1.00 98.88 79 LEU A C 1
ATOM 635 O O . LEU A 1 79 ? -3.629 -0.421 -7.150 1.00 98.88 79 LEU A O 1
ATOM 639 N N . MET A 1 80 ? -3.527 -2.652 -7.302 1.00 98.88 80 MET A N 1
ATOM 640 C CA . MET A 1 80 ? -2.408 -2.655 -8.248 1.00 98.88 80 MET A CA 1
ATOM 641 C C . MET A 1 80 ? -2.756 -1.968 -9.576 1.00 98.88 80 MET A C 1
ATOM 643 O O . MET A 1 80 ? -1.947 -1.183 -10.068 1.00 98.88 80 MET A O 1
ATOM 647 N N . LEU A 1 81 ? -3.908 -2.275 -10.172 1.00 98.81 81 LEU A N 1
ATOM 648 C CA . LEU A 1 81 ? -4.239 -1.857 -11.540 1.00 98.81 81 LEU A CA 1
ATOM 649 C C . LEU A 1 81 ? -4.988 -0.531 -11.621 1.00 98.81 81 LEU A C 1
ATOM 651 O O . LEU A 1 81 ? -4.699 0.277 -12.502 1.00 98.81 81 LEU A O 1
ATOM 655 N N . ASP A 1 82 ? -5.917 -0.299 -10.706 1.00 98.69 82 ASP A N 1
ATOM 656 C CA . ASP A 1 82 ? -6.825 0.843 -10.755 1.00 98.69 82 ASP A CA 1
ATOM 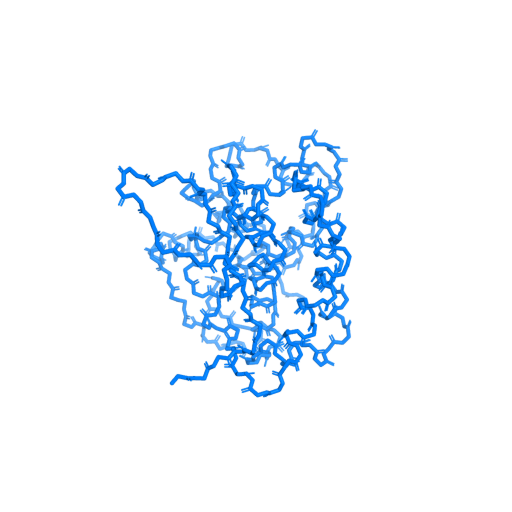657 C C . ASP A 1 82 ? -6.224 2.058 -10.037 1.00 98.69 82 ASP A C 1
ATOM 659 O O . ASP A 1 82 ? -6.464 3.199 -10.439 1.00 98.69 82 ASP A O 1
ATOM 663 N N . GLU A 1 83 ? -5.387 1.824 -9.019 1.00 98.62 83 GLU A N 1
ATOM 664 C CA . GLU A 1 83 ? -4.865 2.889 -8.159 1.00 98.62 83 GLU A CA 1
ATOM 665 C C . GLU A 1 83 ? -3.340 3.039 -8.208 1.00 98.62 83 GLU A C 1
ATOM 667 O O . GLU A 1 83 ? -2.850 4.164 -8.191 1.00 98.62 83 GLU A O 1
ATOM 672 N N . GLN A 1 84 ? -2.558 1.962 -8.313 1.00 98.81 84 GLN A N 1
ATOM 673 C CA . GLN A 1 84 ? -1.094 2.075 -8.364 1.00 98.81 84 GLN A CA 1
ATOM 674 C C . GLN A 1 84 ? -0.580 2.287 -9.791 1.00 98.81 84 GLN A C 1
ATOM 676 O O . GLN A 1 84 ? 0.175 3.229 -10.037 1.00 98.81 84 GLN A O 1
ATOM 681 N N . ALA A 1 85 ? -0.995 1.447 -10.743 1.00 98.62 85 ALA A N 1
ATOM 682 C CA . ALA A 1 85 ? -0.513 1.479 -12.124 1.00 98.62 85 ALA A CA 1
ATOM 683 C C . ALA A 1 85 ? -0.680 2.840 -12.835 1.00 98.62 85 ALA A C 1
ATOM 685 O O . ALA A 1 85 ? 0.274 3.254 -13.496 1.00 98.62 85 ALA A O 1
ATOM 686 N N . PRO A 1 86 ? -1.790 3.596 -12.677 1.00 98.44 86 PRO A N 1
ATOM 687 C CA . PRO A 1 86 ? -1.947 4.894 -13.343 1.00 98.44 86 PRO A CA 1
ATOM 688 C C . PRO A 1 86 ? -0.932 5.953 -12.900 1.00 98.44 86 PRO A C 1
ATOM 690 O O . PRO A 1 86 ? -0.723 6.933 -13.608 1.00 98.44 86 PRO A O 1
ATOM 693 N N . THR A 1 87 ? -0.298 5.759 -11.740 1.00 98.25 87 THR A N 1
ATOM 694 C CA . THR A 1 87 ? 0.698 6.687 -11.188 1.00 98.25 87 THR A CA 1
ATOM 695 C C . THR A 1 87 ? 2.101 6.479 -11.771 1.00 98.25 87 THR A C 1
ATOM 697 O O . THR A 1 87 ? 3.005 7.275 -11.502 1.00 98.25 87 THR A O 1
ATOM 700 N N . LEU A 1 88 ? 2.310 5.394 -12.526 1.00 98.12 88 LEU A N 1
ATOM 701 C CA . LEU A 1 88 ? 3.619 4.953 -12.998 1.00 98.12 88 LEU A CA 1
ATOM 702 C C . LEU A 1 88 ? 3.972 5.543 -14.363 1.00 98.12 88 LEU A C 1
ATOM 704 O O . LEU A 1 88 ? 3.120 5.727 -15.228 1.00 98.12 88 LEU A O 1
ATOM 708 N N . LYS A 1 89 ? 5.270 5.779 -14.572 1.00 95.69 89 LYS A N 1
ATOM 709 C CA . LYS A 1 89 ? 5.823 6.313 -15.830 1.00 95.69 89 LYS A CA 1
ATOM 710 C C . LYS A 1 89 ? 6.624 5.287 -16.637 1.00 95.69 89 LYS A C 1
ATOM 712 O O . LYS A 1 89 ? 7.142 5.623 -17.703 1.00 95.69 89 LYS A O 1
ATOM 717 N N . VAL A 1 90 ? 6.748 4.060 -16.123 1.00 94.88 90 VAL A N 1
ATOM 718 C CA . VAL A 1 90 ? 7.521 2.976 -16.743 1.00 94.88 90 VAL A CA 1
ATOM 719 C C . VAL A 1 90 ? 7.006 2.671 -18.153 1.00 94.88 90 VAL A C 1
ATOM 721 O O . VAL A 1 90 ? 5.803 2.674 -18.404 1.00 94.88 90 VAL A O 1
ATOM 724 N N . GLN A 1 91 ? 7.929 2.423 -19.081 1.00 90.88 91 GLN A N 1
ATOM 725 C CA . GLN A 1 91 ? 7.632 2.145 -20.487 1.00 90.88 91 GLN A CA 1
ATOM 726 C C . GLN A 1 91 ? 7.991 0.700 -20.831 1.00 90.88 91 GLN A C 1
ATOM 728 O O . GLN A 1 91 ? 8.905 0.125 -20.246 1.00 90.88 91 GLN A O 1
ATOM 733 N N . GLY A 1 92 ? 7.283 0.115 -21.799 1.00 88.69 92 GLY A N 1
ATOM 734 C CA . GLY A 1 92 ? 7.583 -1.233 -22.297 1.00 88.69 92 GLY A CA 1
ATOM 735 C C . GLY A 1 92 ? 7.235 -2.377 -21.336 1.00 88.69 92 GLY A C 1
ATOM 736 O O . GLY A 1 92 ? 7.595 -3.519 -21.610 1.00 88.69 92 GLY A O 1
ATOM 737 N N . VAL A 1 93 ? 6.521 -2.096 -20.241 1.00 92.00 93 VAL A N 1
ATOM 738 C CA . VAL A 1 93 ? 6.049 -3.105 -19.285 1.00 92.00 93 VAL A CA 1
ATOM 739 C C . VAL A 1 93 ? 4.537 -3.261 -19.394 1.00 92.00 93 VAL A C 1
ATOM 741 O O . VAL A 1 93 ? 3.788 -2.291 -19.293 1.00 92.00 93 VAL A O 1
ATOM 744 N N . ASP A 1 94 ? 4.078 -4.500 -19.551 1.00 96.25 94 ASP A N 1
ATOM 745 C CA . ASP A 1 94 ? 2.666 -4.846 -19.395 1.00 96.25 94 ASP A CA 1
ATOM 746 C C . ASP A 1 94 ? 2.323 -4.925 -17.899 1.00 96.25 94 ASP A C 1
ATOM 748 O O . ASP A 1 94 ? 2.579 -5.932 -17.231 1.00 96.25 94 ASP A O 1
ATOM 752 N N . LEU A 1 95 ? 1.754 -3.841 -17.368 1.00 97.38 95 LEU A N 1
ATOM 753 C CA . LEU A 1 95 ? 1.397 -3.730 -15.951 1.00 97.38 95 LEU A CA 1
ATOM 754 C C . LEU A 1 95 ? 0.271 -4.695 -15.543 1.00 97.38 95 LEU A C 1
ATOM 756 O O . LEU A 1 95 ? 0.239 -5.131 -14.392 1.00 97.38 95 LEU A O 1
ATOM 760 N N . SER A 1 96 ? -0.604 -5.094 -16.473 1.00 97.88 96 SER A N 1
ATOM 761 C CA . SER A 1 96 ? -1.669 -6.074 -16.202 1.00 97.88 96 SER A CA 1
ATOM 762 C C . SER A 1 96 ? -1.091 -7.468 -15.998 1.00 97.88 96 SER A C 1
ATOM 764 O O . SER A 1 96 ? -1.403 -8.163 -15.022 1.00 97.88 96 SER A O 1
ATOM 766 N N . ARG A 1 97 ? -0.167 -7.857 -16.880 1.00 96.62 97 ARG A N 1
ATOM 767 C CA . ARG A 1 97 ? 0.603 -9.088 -16.717 1.00 96.62 97 ARG A CA 1
ATOM 768 C C . ARG A 1 97 ? 1.472 -9.040 -15.463 1.00 96.62 97 ARG A C 1
ATOM 770 O O . ARG A 1 97 ? 1.543 -10.037 -14.750 1.00 96.62 97 ARG A O 1
ATOM 777 N N . TYR A 1 98 ? 2.109 -7.905 -15.174 1.00 97.00 98 TYR A N 1
ATOM 778 C CA . TYR A 1 98 ? 2.916 -7.742 -13.965 1.00 97.00 98 TYR A CA 1
ATOM 779 C C . TYR A 1 98 ? 2.081 -7.949 -12.696 1.00 97.00 98 TYR A C 1
ATOM 781 O O . TYR A 1 98 ? 2.462 -8.763 -11.860 1.00 97.00 98 TYR A O 1
ATOM 789 N N . ALA A 1 99 ? 0.914 -7.308 -12.579 1.00 98.38 99 ALA A N 1
ATOM 790 C CA . ALA A 1 99 ? 0.009 -7.498 -11.444 1.00 98.38 99 ALA A CA 1
ATOM 791 C C . ALA A 1 99 ? -0.440 -8.960 -11.290 1.00 98.38 99 ALA A C 1
ATOM 793 O O . ALA A 1 99 ? -0.412 -9.499 -10.186 1.00 98.38 99 ALA A O 1
ATOM 794 N N . SER A 1 100 ? -0.770 -9.631 -12.399 1.00 96.81 100 SER A N 1
ATOM 795 C CA . SER A 1 100 ? -1.141 -11.055 -12.385 1.00 96.81 100 SER A CA 1
ATOM 796 C C . SER A 1 100 ? -0.009 -11.927 -11.825 1.00 96.81 100 SER A C 1
ATOM 798 O O . SER A 1 100 ? -0.237 -12.748 -10.941 1.00 96.81 100 SER A O 1
ATOM 800 N N . LEU A 1 101 ? 1.236 -11.675 -12.249 1.00 96.69 101 LEU A N 1
ATOM 801 C CA . LEU A 1 101 ? 2.415 -12.363 -11.713 1.00 96.69 101 LEU A CA 1
ATOM 802 C C . LEU A 1 101 ? 2.638 -12.077 -10.222 1.00 96.69 101 LEU A C 1
ATOM 804 O O . LEU A 1 101 ? 3.097 -12.957 -9.497 1.00 96.69 101 LEU A O 1
ATOM 808 N N . LEU A 1 102 ? 2.345 -10.864 -9.742 1.00 97.62 102 LEU A N 1
ATOM 809 C CA . LEU A 1 102 ? 2.422 -10.552 -8.311 1.00 97.62 102 LEU A CA 1
ATOM 810 C C . LEU A 1 102 ? 1.399 -11.353 -7.503 1.00 97.62 102 LEU A C 1
ATOM 812 O O . LEU A 1 102 ? 1.760 -11.908 -6.467 1.00 97.62 102 LEU A O 1
ATOM 816 N N . ILE A 1 103 ? 0.159 -11.458 -7.987 1.00 98.12 103 ILE A N 1
ATOM 817 C CA . ILE A 1 103 ? -0.872 -12.282 -7.346 1.00 98.12 103 ILE A CA 1
ATOM 818 C C . ILE A 1 103 ? -0.434 -13.751 -7.301 1.00 98.12 103 ILE A C 1
ATOM 820 O O . ILE A 1 103 ? -0.465 -14.356 -6.231 1.00 98.12 103 ILE A O 1
ATOM 824 N N . ASP A 1 104 ? 0.069 -14.305 -8.407 1.00 96.12 104 ASP A N 1
ATOM 825 C CA . ASP A 1 104 ? 0.576 -15.685 -8.439 1.00 96.12 104 ASP A CA 1
ATOM 826 C C . ASP A 1 104 ? 1.703 -15.912 -7.417 1.00 96.12 104 ASP A C 1
ATOM 828 O O . ASP A 1 104 ? 1.745 -16.938 -6.732 1.00 96.12 104 ASP A O 1
ATOM 832 N N . ARG A 1 105 ? 2.602 -14.931 -7.262 1.00 95.69 105 ARG A N 1
ATOM 833 C CA . ARG A 1 105 ? 3.682 -14.972 -6.263 1.00 95.69 105 ARG A CA 1
ATOM 834 C C . ARG A 1 105 ? 3.145 -14.944 -4.836 1.00 95.69 105 ARG A C 1
ATOM 836 O O . ARG A 1 105 ? 3.645 -15.683 -3.988 1.00 95.69 105 ARG A O 1
ATOM 843 N N . TYR A 1 106 ? 2.121 -14.138 -4.565 1.00 97.38 106 TYR A N 1
ATOM 844 C CA . TYR A 1 106 ? 1.473 -14.078 -3.252 1.00 97.38 106 TYR A CA 1
ATOM 845 C C . TYR A 1 106 ? 0.738 -15.377 -2.906 1.00 97.38 106 TYR A C 1
ATOM 847 O O . TYR A 1 106 ? 0.707 -15.766 -1.739 1.00 97.38 106 TYR A O 1
ATOM 855 N N . CYS A 1 107 ? 0.210 -16.087 -3.906 1.00 95.62 107 CYS A N 1
ATOM 856 C CA . CYS A 1 107 ? -0.449 -17.384 -3.739 1.00 95.62 107 CYS A CA 1
ATOM 857 C C . CYS A 1 107 ? 0.516 -18.537 -3.410 1.00 95.62 107 CYS A C 1
ATOM 859 O O . CYS A 1 107 ? 0.055 -19.630 -3.082 1.00 95.62 107 CYS A O 1
ATOM 861 N N . ASN A 1 108 ? 1.839 -18.342 -3.499 1.00 92.69 108 ASN A N 1
ATOM 862 C CA . ASN A 1 108 ? 2.806 -19.428 -3.347 1.00 92.69 108 ASN A CA 1
ATOM 863 C C . ASN A 1 108 ? 2.716 -20.091 -1.948 1.00 92.69 108 ASN A C 1
ATOM 865 O O . ASN A 1 108 ? 3.098 -19.481 -0.943 1.00 92.69 108 ASN A O 1
ATOM 869 N N . PRO A 1 109 ? 2.279 -21.364 -1.845 1.00 88.50 109 PRO A N 1
ATOM 870 C CA . PRO A 1 109 ? 2.061 -22.023 -0.557 1.00 88.50 109 PRO A CA 1
ATOM 871 C C . PRO A 1 109 ? 3.367 -22.361 0.174 1.00 88.50 109 PRO A C 1
ATOM 873 O O . PRO A 1 109 ? 3.362 -22.527 1.396 1.00 88.50 109 PRO A O 1
ATOM 876 N N . ALA A 1 110 ? 4.485 -22.449 -0.557 1.00 87.75 110 ALA A N 1
ATOM 877 C CA . ALA A 1 110 ? 5.797 -22.763 0.001 1.00 87.75 110 ALA A CA 1
ATOM 878 C C . ALA A 1 110 ? 6.420 -21.576 0.754 1.00 87.75 110 ALA A C 1
ATOM 880 O O . ALA A 1 110 ? 7.341 -21.766 1.549 1.00 87.75 110 ALA A O 1
ATOM 881 N N . LEU A 1 111 ? 5.920 -20.357 0.527 1.00 85.56 111 LEU A N 1
ATOM 882 C CA . LEU A 1 111 ? 6.372 -19.159 1.222 1.00 85.56 111 LEU A CA 1
ATOM 883 C C . LEU A 1 111 ? 5.429 -18.851 2.379 1.00 85.56 111 LEU A C 1
ATOM 885 O O . LEU A 1 111 ? 4.211 -18.772 2.230 1.00 85.56 111 LEU A O 1
ATOM 889 N N . LYS A 1 112 ? 6.012 -18.650 3.557 1.00 90.75 112 LYS A N 1
ATOM 890 C CA . LYS A 1 112 ? 5.298 -18.257 4.774 1.00 90.75 112 LYS A CA 1
ATOM 891 C C . LYS A 1 112 ? 5.693 -16.839 5.162 1.00 90.75 112 LYS A C 1
ATOM 893 O O . LYS A 1 112 ? 6.226 -16.595 6.239 1.00 90.75 112 LYS A O 1
ATOM 898 N N . HIS A 1 113 ? 5.458 -15.904 4.241 1.00 94.62 113 HIS A N 1
ATOM 899 C CA . HIS A 1 113 ? 5.656 -14.477 4.487 1.00 94.62 113 HIS A CA 1
ATOM 900 C C . HIS A 1 113 ? 4.608 -13.990 5.482 1.00 94.62 113 HIS A C 1
ATOM 902 O O . HIS A 1 113 ? 3.436 -13.857 5.128 1.00 94.62 113 HIS A O 1
ATOM 908 N N . ARG A 1 114 ? 5.024 -13.760 6.729 1.00 97.75 114 ARG A N 1
ATOM 909 C CA . ARG A 1 114 ? 4.111 -13.333 7.790 1.00 97.75 114 ARG A CA 1
ATOM 910 C C . ARG A 1 114 ? 3.618 -11.915 7.525 1.00 97.75 114 ARG A C 1
ATOM 912 O O . ARG A 1 114 ? 4.432 -11.026 7.270 1.00 97.75 114 ARG A O 1
ATOM 919 N N . THR A 1 115 ? 2.314 -11.695 7.661 1.00 98.31 115 THR A N 1
ATOM 920 C CA . THR A 1 115 ? 1.699 -10.358 7.584 1.00 98.31 115 THR A CA 1
ATOM 921 C C . THR A 1 115 ? 2.356 -9.411 8.590 1.00 98.31 115 THR A C 1
ATOM 923 O O . THR A 1 115 ? 2.803 -8.332 8.213 1.00 98.31 115 THR A O 1
ATOM 926 N N . TRP A 1 116 ? 2.580 -9.884 9.821 1.00 98.19 116 TRP A N 1
ATOM 927 C CA . TRP A 1 116 ? 3.295 -9.152 10.874 1.00 98.19 116 TRP A CA 1
ATOM 928 C C . TRP A 1 116 ? 4.698 -8.675 10.455 1.00 98.19 116 TRP A C 1
ATOM 930 O O . TRP A 1 116 ? 5.036 -7.509 10.631 1.00 98.19 116 TRP A O 1
ATOM 940 N N . GLN A 1 117 ? 5.509 -9.542 9.830 1.00 98.06 117 GLN A N 1
ATOM 941 C CA . GLN A 1 117 ? 6.867 -9.173 9.391 1.00 98.06 117 GLN A CA 1
ATOM 942 C C . GLN A 1 117 ? 6.843 -8.100 8.296 1.00 98.06 117 GLN A C 1
ATOM 944 O O . GLN A 1 117 ? 7.713 -7.233 8.232 1.00 98.06 117 GLN A O 1
ATOM 949 N N . ILE A 1 118 ? 5.845 -8.148 7.413 1.00 98.06 118 ILE A N 1
ATOM 950 C CA . ILE A 1 118 ? 5.688 -7.147 6.356 1.00 98.06 118 ILE A CA 1
ATOM 951 C C . ILE A 1 118 ? 5.197 -5.815 6.939 1.00 98.06 118 ILE A C 1
ATOM 953 O O . ILE A 1 118 ? 5.646 -4.765 6.463 1.00 98.06 118 ILE A O 1
ATOM 957 N N . ALA A 1 119 ? 4.343 -5.866 7.968 1.00 98.25 119 ALA A N 1
ATOM 958 C CA . ALA A 1 119 ? 3.758 -4.717 8.659 1.00 98.25 119 ALA A CA 1
ATOM 959 C C . ALA A 1 119 ? 4.774 -3.874 9.454 1.00 98.25 119 ALA A C 1
ATOM 961 O O . ALA A 1 119 ? 4.521 -2.686 9.657 1.00 98.25 119 ALA A O 1
ATOM 962 N N . MET A 1 120 ? 5.915 -4.458 9.850 1.00 98.00 120 MET A N 1
ATOM 963 C CA . MET A 1 120 ? 7.014 -3.758 10.538 1.00 98.00 120 MET A CA 1
ATOM 964 C C . MET A 1 120 ? 7.458 -2.487 9.802 1.00 98.00 120 MET A C 1
ATOM 966 O O . MET A 1 120 ? 7.363 -2.426 8.576 1.00 98.00 120 MET A O 1
ATOM 970 N N . ASP A 1 121 ? 8.017 -1.510 10.511 1.00 98.25 121 ASP A N 1
ATOM 971 C CA . ASP A 1 121 ? 8.573 -0.268 9.949 1.00 98.25 121 ASP A CA 1
ATOM 972 C C . ASP A 1 121 ? 7.601 0.456 8.998 1.00 98.25 121 ASP A C 1
ATOM 974 O O . ASP A 1 121 ? 7.992 0.994 7.956 1.00 98.25 121 ASP A O 1
ATOM 978 N N . GLY A 1 122 ? 6.305 0.423 9.318 1.00 97.88 122 GLY A N 1
ATOM 979 C CA . GLY A 1 122 ? 5.250 1.029 8.509 1.00 97.88 122 GLY A CA 1
ATOM 980 C C . GLY A 1 122 ? 5.487 2.517 8.268 1.00 97.88 122 GLY A C 1
ATOM 981 O O . GLY A 1 122 ? 5.308 2.990 7.143 1.00 97.88 122 GLY A O 1
ATOM 982 N N . SER A 1 123 ? 6.001 3.226 9.274 1.00 97.69 123 SER A N 1
ATOM 983 C CA . SER A 1 123 ? 6.341 4.647 9.181 1.00 97.69 123 SER A CA 1
ATOM 984 C C . SER A 1 123 ? 7.351 4.949 8.067 1.00 97.69 123 SER A C 1
ATOM 986 O O . SER A 1 123 ? 7.300 6.014 7.464 1.00 97.69 123 SER A O 1
ATOM 988 N N . GLN A 1 124 ? 8.261 4.010 7.788 1.00 97.75 124 GLN A N 1
ATOM 989 C CA . GLN A 1 124 ? 9.312 4.134 6.773 1.00 97.75 124 GLN A CA 1
ATOM 990 C C . GLN A 1 124 ? 8.859 3.644 5.399 1.00 97.75 124 GLN A C 1
ATOM 992 O O . GLN A 1 124 ? 9.583 3.793 4.419 1.00 97.75 124 GLN A O 1
ATOM 997 N N . LYS A 1 125 ? 7.705 2.974 5.335 1.00 98.19 125 LYS A N 1
ATOM 998 C CA . LYS A 1 125 ? 7.203 2.272 4.153 1.00 98.19 125 LYS A CA 1
ATOM 999 C C . LYS A 1 125 ? 6.041 3.010 3.503 1.00 98.19 125 LYS A C 1
ATOM 1001 O O . LYS A 1 125 ? 5.956 3.007 2.280 1.00 98.19 125 LYS A O 1
ATOM 1006 N N . LEU A 1 126 ? 5.139 3.596 4.292 1.00 97.44 126 LEU A N 1
ATOM 1007 C CA . LEU A 1 126 ? 3.933 4.252 3.784 1.00 97.44 126 LEU A CA 1
ATOM 1008 C C . LEU A 1 126 ? 4.200 5.343 2.735 1.00 97.44 126 LEU A C 1
ATOM 1010 O O . LEU A 1 126 ? 3.490 5.316 1.722 1.00 97.44 126 LEU A O 1
ATOM 1014 N N . PRO A 1 127 ? 5.188 6.252 2.903 1.00 96.69 127 PRO A N 1
ATOM 1015 C CA . PRO A 1 127 ? 5.387 7.362 1.973 1.00 96.69 127 PRO A CA 1
ATOM 1016 C C . PRO A 1 127 ? 5.499 6.916 0.509 1.00 96.69 127 PRO A C 1
ATOM 1018 O O . PRO A 1 127 ? 4.655 7.256 -0.317 1.00 96.69 127 PRO A O 1
ATOM 1021 N N . GLN A 1 128 ? 6.459 6.040 0.229 1.00 96.38 128 GLN A N 1
ATOM 1022 C CA . GLN A 1 128 ? 6.800 5.572 -1.113 1.00 96.38 128 GLN A CA 1
ATOM 1023 C C . GLN A 1 128 ? 5.916 4.426 -1.627 1.00 96.38 128 GLN A C 1
ATOM 1025 O O . GLN A 1 128 ? 5.980 4.061 -2.800 1.00 96.38 128 GLN A O 1
ATOM 1030 N N . ARG A 1 129 ? 5.111 3.809 -0.753 1.00 98.50 129 ARG A N 1
ATOM 1031 C CA . ARG A 1 129 ? 4.237 2.678 -1.112 1.00 98.50 129 ARG A CA 1
ATOM 1032 C C . ARG A 1 129 ? 2.788 3.080 -1.364 1.00 98.50 129 ARG A C 1
ATOM 1034 O O . ARG A 1 129 ? 2.102 2.390 -2.117 1.00 98.50 129 ARG A O 1
ATOM 1041 N N . MET A 1 130 ? 2.311 4.135 -0.703 1.00 98.31 130 MET A N 1
ATOM 1042 C CA . MET A 1 130 ? 0.909 4.561 -0.760 1.00 98.31 130 MET A CA 1
ATOM 1043 C C . MET A 1 130 ? 0.755 6.078 -0.858 1.00 98.31 130 MET A C 1
ATOM 1045 O O . MET A 1 130 ? -0.027 6.541 -1.684 1.00 98.31 130 MET A O 1
ATOM 1049 N N . LEU A 1 131 ? 1.476 6.863 -0.048 1.00 96.88 131 LEU A N 1
ATOM 1050 C CA . LEU A 1 131 ? 1.203 8.303 0.049 1.00 96.88 131 LEU A CA 1
ATOM 1051 C C . LEU A 1 131 ? 1.557 9.061 -1.232 1.00 96.88 131 LEU A C 1
ATOM 1053 O O . LEU A 1 131 ? 0.801 9.939 -1.633 1.00 96.88 131 LEU A O 1
ATOM 1057 N N . ASP A 1 132 ? 2.642 8.699 -1.917 1.00 96.12 132 ASP A N 1
ATOM 1058 C CA . ASP A 1 132 ? 2.976 9.297 -3.217 1.00 96.12 132 ASP A CA 1
ATOM 1059 C C . ASP A 1 132 ? 1.899 9.018 -4.274 1.00 96.12 132 ASP A C 1
ATOM 1061 O O . ASP A 1 132 ? 1.533 9.908 -5.043 1.00 96.12 132 ASP A O 1
ATOM 1065 N N . SER A 1 133 ? 1.323 7.813 -4.270 1.00 97.69 133 SER A N 1
ATOM 1066 C CA . SER A 1 133 ? 0.202 7.459 -5.144 1.00 97.69 133 SER A CA 1
ATOM 1067 C C . SER A 1 133 ? -1.061 8.242 -4.790 1.00 97.69 133 SER A C 1
ATOM 1069 O O . SER A 1 133 ? -1.739 8.747 -5.681 1.00 97.69 133 SER A O 1
ATOM 1071 N N . ILE A 1 134 ? -1.356 8.416 -3.497 1.00 96.50 134 ILE A N 1
ATOM 1072 C CA . ILE A 1 134 ? -2.476 9.249 -3.033 1.00 96.50 134 ILE A CA 1
ATOM 1073 C C . ILE A 1 134 ? -2.290 10.700 -3.488 1.00 96.50 134 ILE A C 1
ATOM 1075 O O . ILE A 1 134 ? -3.218 11.289 -4.036 1.00 96.50 134 ILE A O 1
ATOM 1079 N N . ARG A 1 135 ? -1.089 11.274 -3.330 1.00 94.31 135 ARG A N 1
ATOM 1080 C CA . ARG A 1 135 ? -0.772 12.631 -3.812 1.00 94.31 135 ARG A CA 1
ATOM 1081 C C . ARG A 1 135 ? -1.001 12.754 -5.315 1.00 94.31 135 ARG A C 1
ATOM 1083 O O . ARG A 1 135 ? -1.578 13.743 -5.763 1.00 94.31 135 ARG A O 1
ATOM 1090 N N . TRP A 1 136 ? -0.611 11.738 -6.088 1.00 96.12 136 TRP A N 1
ATOM 1091 C CA . TRP A 1 136 ? -0.897 11.694 -7.520 1.00 96.12 136 TRP A CA 1
ATOM 1092 C C . TRP A 1 136 ? -2.407 11.742 -7.790 1.00 96.12 136 TRP A C 1
ATOM 1094 O O . TRP A 1 136 ? -2.850 12.591 -8.562 1.00 96.12 136 TRP A O 1
ATOM 1104 N N . HIS A 1 137 ? -3.215 10.911 -7.125 1.00 95.75 137 HIS A N 1
ATOM 1105 C CA . HIS A 1 137 ? -4.671 10.905 -7.328 1.00 95.75 137 HIS A CA 1
ATOM 1106 C C . HIS A 1 137 ? -5.354 12.196 -6.885 1.00 95.75 137 HIS A C 1
ATOM 1108 O O . HIS A 1 137 ? -6.261 12.652 -7.577 1.00 95.75 137 HIS A O 1
ATOM 1114 N N . LEU A 1 138 ? -4.892 12.826 -5.802 1.00 90.56 138 LEU A N 1
ATOM 1115 C CA . LEU A 1 138 ? -5.395 14.127 -5.348 1.00 90.56 138 LEU A CA 1
ATOM 1116 C C . LEU A 1 138 ? -5.194 15.210 -6.416 1.00 90.56 138 LEU A C 1
ATOM 1118 O O . LEU A 1 138 ? -6.132 15.930 -6.750 1.00 90.56 138 LEU A O 1
ATOM 1122 N N . VAL A 1 139 ? -3.994 15.290 -7.002 1.00 93.62 139 VAL A N 1
ATOM 1123 C CA . VAL A 1 139 ? -3.690 16.245 -8.083 1.00 93.62 139 VAL A CA 1
ATOM 1124 C C . VAL A 1 139 ? -4.546 15.981 -9.325 1.00 93.62 139 VAL A C 1
ATOM 1126 O O . VAL A 1 139 ? -4.984 16.924 -9.984 1.00 93.62 139 VAL A O 1
ATOM 1129 N N . HIS A 1 140 ? -4.810 14.711 -9.639 1.00 93.44 140 HIS A N 1
ATOM 1130 C CA . HIS A 1 140 ? -5.564 14.310 -10.830 1.00 93.44 140 HIS A CA 1
ATOM 1131 C C . HIS A 1 140 ? -7.075 14.161 -10.587 1.00 93.44 140 HIS A C 1
ATOM 1133 O O . HIS A 1 140 ? -7.793 13.821 -11.525 1.00 93.44 140 HIS A O 1
ATOM 1139 N N . GLN A 1 141 ? -7.559 14.424 -9.366 1.00 93.62 141 GLN A N 1
ATOM 1140 C CA . GLN A 1 141 ? -8.963 14.287 -8.955 1.00 93.62 141 GLN A CA 1
ATOM 1141 C C . GLN A 1 141 ? -9.549 12.902 -9.277 1.00 93.62 141 GLN A C 1
ATOM 1143 O O . GLN A 1 141 ? -10.635 12.776 -9.844 1.00 93.62 141 GLN A O 1
ATOM 1148 N N . ARG A 1 142 ? -8.799 11.849 -8.945 1.00 93.3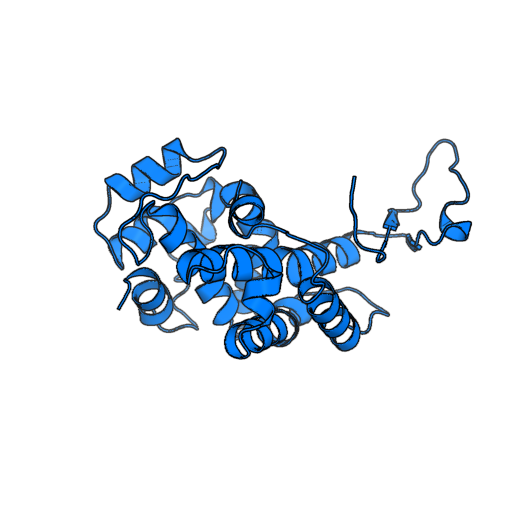8 142 ARG A N 1
ATOM 1149 C CA . ARG A 1 142 ? -9.186 10.448 -9.166 1.00 93.38 142 ARG A CA 1
ATOM 1150 C C . ARG A 1 142 ? -9.467 9.733 -7.849 1.00 93.38 142 ARG A C 1
ATOM 1152 O O . ARG A 1 142 ? -9.051 10.192 -6.791 1.00 93.38 142 ARG A O 1
ATOM 1159 N N . ASP A 1 143 ? -10.193 8.621 -7.934 1.00 93.25 143 ASP A N 1
ATOM 1160 C CA . ASP A 1 143 ? -10.468 7.755 -6.785 1.00 93.25 143 ASP A CA 1
ATOM 1161 C C . ASP A 1 143 ? -9.187 7.057 -6.295 1.00 93.25 143 ASP A C 1
ATOM 1163 O O . ASP A 1 143 ? -8.349 6.651 -7.101 1.00 93.25 143 ASP A O 1
ATOM 1167 N N . PHE A 1 144 ? -9.049 6.936 -4.975 1.00 95.56 144 PHE A N 1
ATOM 1168 C CA . PHE A 1 144 ? -7.938 6.261 -4.295 1.00 95.56 144 PHE A CA 1
ATOM 1169 C C . PHE A 1 144 ? -8.441 5.461 -3.079 1.00 95.56 144 PHE A C 1
ATOM 1171 O O . PHE A 1 144 ? -7.811 5.433 -2.016 1.00 95.56 144 PHE A O 1
ATOM 1178 N N . THR A 1 145 ? -9.635 4.874 -3.187 1.00 96.56 145 THR A N 1
ATOM 1179 C CA . THR A 1 145 ? -10.347 4.261 -2.059 1.00 96.56 145 THR A CA 1
ATOM 1180 C C . THR A 1 145 ? -9.548 3.137 -1.393 1.00 96.56 145 THR A C 1
ATOM 1182 O O . THR A 1 145 ? -9.505 3.067 -0.162 1.00 96.56 145 THR A O 1
ATOM 1185 N N . LEU A 1 146 ? -8.876 2.270 -2.154 1.00 98.38 146 LEU A N 1
ATOM 1186 C CA . LEU A 1 146 ? -8.089 1.159 -1.610 1.00 98.38 146 LEU A CA 1
ATOM 1187 C C . LEU A 1 146 ? -6.763 1.629 -1.009 1.00 98.38 146 LEU A C 1
ATOM 1189 O O . LEU A 1 146 ? -6.327 1.085 0.006 1.00 98.38 146 LEU A O 1
ATOM 1193 N N . LEU A 1 147 ? -6.133 2.660 -1.569 1.00 98.50 147 LEU A N 1
ATOM 1194 C CA . LEU A 1 147 ? -4.986 3.328 -0.957 1.00 98.50 147 LEU A CA 1
ATOM 1195 C C . LEU A 1 147 ? -5.372 3.950 0.391 1.00 98.50 147 LEU A C 1
ATOM 1197 O O . LEU A 1 147 ? -4.667 3.749 1.382 1.00 98.50 147 LEU A O 1
ATOM 1201 N N . ALA A 1 148 ? -6.511 4.648 0.455 1.00 96.88 148 ALA A N 1
ATOM 1202 C CA . ALA A 1 148 ? -7.039 5.197 1.702 1.00 96.88 148 ALA A CA 1
ATOM 1203 C C . ALA A 1 148 ? -7.351 4.086 2.717 1.00 96.88 148 ALA A C 1
ATOM 1205 O O . ALA A 1 148 ? -6.975 4.199 3.883 1.00 96.88 148 ALA A O 1
ATOM 1206 N N . LEU A 1 149 ? -7.956 2.978 2.275 1.00 98.06 149 LEU A N 1
ATOM 1207 C CA . LEU A 1 149 ? -8.195 1.801 3.111 1.00 98.06 149 LEU A CA 1
ATOM 1208 C C . LEU A 1 149 ? -6.887 1.173 3.619 1.00 98.06 149 LEU A C 1
ATOM 1210 O O . LEU A 1 149 ? -6.812 0.774 4.776 1.00 98.06 149 LEU A O 1
ATOM 1214 N N . GLY A 1 150 ? -5.836 1.123 2.798 1.00 98.38 150 GLY A N 1
ATOM 1215 C CA . GLY A 1 150 ? -4.511 0.656 3.215 1.00 98.38 150 GLY A CA 1
ATOM 1216 C C . GLY A 1 150 ? -3.905 1.518 4.326 1.00 98.38 150 GLY A C 1
ATOM 1217 O O . GLY A 1 150 ? -3.374 0.985 5.303 1.00 98.38 150 GLY A O 1
ATOM 1218 N N . VAL A 1 151 ? -4.041 2.844 4.216 1.00 98.44 151 VAL A N 1
ATOM 1219 C CA . VAL A 1 151 ? -3.631 3.793 5.264 1.00 98.44 151 VAL A CA 1
ATOM 1220 C C . VAL A 1 151 ? -4.489 3.632 6.524 1.00 98.44 151 VAL A C 1
ATOM 1222 O O . VAL A 1 151 ? -3.937 3.595 7.623 1.00 98.44 151 VAL A O 1
ATOM 1225 N N . ALA A 1 152 ? -5.810 3.469 6.388 1.00 97.56 152 ALA A N 1
ATOM 1226 C CA . ALA A 1 152 ? -6.701 3.192 7.517 1.00 97.56 152 ALA A CA 1
ATOM 1227 C C . ALA A 1 152 ? -6.326 1.886 8.232 1.00 97.56 152 ALA A C 1
ATOM 1229 O O . ALA A 1 152 ? -6.266 1.850 9.458 1.00 97.56 152 ALA A O 1
ATOM 1230 N N . GLY A 1 153 ? -6.001 0.837 7.470 1.00 98.25 153 GLY A N 1
ATOM 1231 C CA . GLY A 1 153 ? -5.526 -0.438 7.997 1.00 98.25 153 GLY A CA 1
ATOM 1232 C C . GLY A 1 153 ? -4.251 -0.278 8.823 1.00 98.25 153 GLY A C 1
ATOM 1233 O O . GLY A 1 153 ? -4.168 -0.820 9.922 1.00 98.25 153 GLY A O 1
ATOM 1234 N N . TRP A 1 154 ? -3.282 0.519 8.352 1.00 98.69 154 TRP A N 1
ATOM 1235 C CA . TRP A 1 154 ? -2.101 0.858 9.155 1.00 98.69 154 TRP A CA 1
ATOM 1236 C C . TRP A 1 154 ? -2.479 1.604 10.439 1.00 98.69 154 TRP A C 1
ATOM 1238 O O . TRP A 1 154 ? -2.020 1.216 11.509 1.00 98.69 154 TRP A O 1
ATOM 1248 N N . MET A 1 155 ? -3.343 2.625 10.359 1.00 98.44 155 MET A N 1
ATOM 1249 C CA . MET A 1 155 ? -3.786 3.394 11.532 1.00 98.44 155 MET A CA 1
ATOM 1250 C C . MET A 1 155 ? -4.471 2.508 12.580 1.00 98.44 155 MET A C 1
ATOM 1252 O O . MET A 1 155 ? -4.189 2.623 13.773 1.00 98.44 155 MET A O 1
ATOM 1256 N N . ARG A 1 156 ? -5.336 1.593 12.130 1.00 97.88 156 ARG A N 1
ATOM 1257 C CA . ARG A 1 156 ? -6.025 0.606 12.967 1.00 97.88 156 ARG A CA 1
ATOM 1258 C C . ARG A 1 156 ? -5.039 -0.384 13.591 1.00 97.88 156 ARG A C 1
ATOM 1260 O O . ARG A 1 156 ? -5.153 -0.665 14.782 1.00 97.88 156 ARG A O 1
ATOM 1267 N N . TYR A 1 157 ? -4.061 -0.866 12.822 1.00 98.50 157 TYR A N 1
ATOM 1268 C CA . TYR A 1 157 ? -3.013 -1.782 13.286 1.00 98.50 157 TYR A CA 1
ATOM 1269 C C . TYR A 1 157 ? -2.141 -1.146 14.376 1.00 98.50 157 TYR A C 1
ATOM 1271 O O . TYR A 1 157 ? -1.917 -1.744 15.428 1.00 98.50 157 TYR A O 1
ATOM 1279 N N . VAL A 1 158 ? -1.691 0.097 14.173 1.00 98.44 158 VAL A N 1
ATOM 1280 C CA . VAL A 1 158 ? -0.846 0.789 15.161 1.00 98.44 158 VAL A CA 1
ATOM 1281 C C . VAL A 1 158 ? -1.607 1.273 16.398 1.00 98.44 158 VAL A C 1
ATOM 1283 O O . VAL A 1 158 ? -0.987 1.723 17.358 1.00 98.44 158 VAL A O 1
ATOM 1286 N N . GLY A 1 159 ? -2.936 1.126 16.417 1.00 97.38 159 GLY A N 1
ATOM 1287 C CA . GLY A 1 159 ? -3.743 1.239 17.632 1.00 97.38 159 GLY A CA 1
ATOM 1288 C C . GLY A 1 159 ? -3.377 0.200 18.701 1.00 97.38 159 GLY A C 1
ATOM 1289 O O . GLY A 1 159 ? -3.666 0.420 19.874 1.00 97.38 159 GLY A O 1
ATOM 1290 N N . GLY A 1 160 ? -2.700 -0.892 18.322 1.00 95.88 160 GLY A N 1
ATOM 1291 C CA . GLY A 1 160 ? -2.038 -1.805 19.259 1.00 95.88 160 GLY A CA 1
ATOM 1292 C C . GLY A 1 160 ? -2.922 -2.905 19.846 1.00 95.88 160 GLY A C 1
ATOM 1293 O O . GLY A 1 160 ? -2.447 -3.665 20.685 1.00 95.88 160 GLY A O 1
ATOM 1294 N N . VAL A 1 161 ? -4.177 -3.014 19.411 1.00 95.06 161 VAL A N 1
ATOM 1295 C CA . VAL A 1 161 ? -5.122 -4.058 19.833 1.00 95.06 161 VAL A CA 1
ATOM 1296 C C . VAL A 1 161 ? -5.843 -4.589 18.596 1.00 95.06 161 VAL A C 1
ATOM 1298 O O . VAL A 1 161 ? -6.324 -3.779 17.816 1.00 95.06 161 VAL A O 1
ATOM 1301 N N . ASP A 1 162 ? -5.915 -5.898 18.371 1.00 92.56 162 ASP A N 1
ATOM 1302 C CA . ASP A 1 162 ? -6.625 -6.485 17.221 1.00 92.56 162 ASP A CA 1
ATOM 1303 C C . ASP A 1 162 ? -8.149 -6.582 17.445 1.00 92.56 162 ASP A C 1
ATOM 1305 O O . ASP A 1 162 ? -8.670 -6.131 18.466 1.00 92.56 162 ASP A O 1
ATOM 1309 N N . ASP A 1 163 ? -8.886 -7.134 16.477 1.00 85.88 163 ASP A N 1
ATOM 1310 C CA . ASP A 1 163 ? -10.350 -7.274 16.564 1.00 85.88 163 ASP A CA 1
ATOM 1311 C C . ASP A 1 163 ? -10.792 -8.365 17.564 1.00 85.88 163 ASP A C 1
ATOM 1313 O O . ASP A 1 163 ? -11.951 -8.410 17.974 1.00 85.88 163 ASP A O 1
ATOM 1317 N N . ALA A 1 164 ? -9.864 -9.213 18.023 1.00 88.38 164 ALA A N 1
ATOM 1318 C CA . ALA A 1 164 ? -10.074 -10.182 19.098 1.00 88.38 164 ALA A CA 1
ATOM 1319 C C . ALA A 1 164 ? -9.690 -9.623 20.486 1.00 88.38 164 ALA A C 1
ATOM 1321 O O . ALA A 1 164 ? -9.686 -10.360 21.482 1.00 88.38 164 ALA A O 1
ATOM 1322 N N . GLY A 1 165 ? -9.351 -8.332 20.571 1.00 91.31 165 GLY A N 1
ATOM 1323 C CA . GLY A 1 165 ? -8.947 -7.666 21.807 1.00 91.31 165 GLY A CA 1
ATOM 1324 C C . GLY A 1 165 ? -7.542 -8.038 22.293 1.00 91.31 165 GLY A C 1
ATOM 1325 O O . GLY A 1 165 ? -7.211 -7.757 23.446 1.00 91.31 165 GLY A O 1
ATOM 1326 N N . GLN A 1 166 ? -6.717 -8.682 21.463 1.00 94.25 166 GLN A N 1
ATOM 1327 C CA . GLN A 1 166 ? -5.345 -9.052 21.808 1.00 94.25 166 GLN A CA 1
ATOM 1328 C C . GLN A 1 166 ? -4.370 -7.924 21.483 1.00 94.25 166 GLN A C 1
ATOM 1330 O O . GLN A 1 166 ? -4.546 -7.179 20.522 1.00 94.25 166 GLN A O 1
ATOM 1335 N N . ALA A 1 167 ? -3.310 -7.809 22.282 1.00 97.12 167 ALA A N 1
ATOM 1336 C CA . ALA A 1 167 ? -2.267 -6.822 22.043 1.00 97.12 167 ALA A CA 1
ATOM 1337 C C . ALA A 1 167 ? -1.472 -7.147 20.766 1.00 97.12 167 ALA A C 1
ATOM 1339 O O . ALA A 1 167 ? -1.022 -8.276 20.569 1.00 97.12 167 ALA A O 1
ATOM 1340 N N . ILE A 1 168 ? -1.240 -6.126 19.943 1.00 98.00 168 ILE A N 1
ATOM 1341 C CA . ILE A 1 168 ? -0.399 -6.195 18.749 1.00 98.00 168 ILE A CA 1
ATOM 1342 C C . ILE A 1 168 ? 1.003 -5.710 19.118 1.00 98.00 168 ILE A C 1
ATOM 1344 O O . ILE A 1 168 ? 1.186 -4.577 19.567 1.00 98.00 168 ILE A O 1
ATOM 1348 N N . GLU A 1 169 ? 2.019 -6.539 18.879 1.00 97.69 169 GLU A N 1
ATOM 1349 C CA . GLU A 1 169 ? 3.412 -6.096 18.956 1.00 97.69 169 GLU A CA 1
ATOM 1350 C C . GLU A 1 169 ? 3.744 -5.232 17.732 1.00 97.69 169 GLU A C 1
ATOM 1352 O O . GLU A 1 169 ? 3.918 -5.734 16.619 1.00 97.69 169 GLU A O 1
ATOM 1357 N N . ILE A 1 170 ? 3.822 -3.917 17.924 1.00 98.25 170 ILE A N 1
ATOM 1358 C CA . ILE A 1 170 ? 4.188 -2.976 16.862 1.00 98.25 170 ILE A CA 1
ATOM 1359 C C . ILE A 1 170 ? 5.709 -2.806 16.863 1.00 98.25 170 ILE A C 1
ATOM 1361 O O . ILE A 1 170 ? 6.281 -2.293 17.823 1.00 98.25 170 ILE A O 1
ATOM 1365 N N . CYS A 1 171 ? 6.361 -3.196 15.768 1.00 98.31 171 CYS A N 1
ATOM 1366 C CA . CYS A 1 171 ? 7.787 -2.966 15.550 1.00 98.31 171 CYS A CA 1
ATOM 1367 C C . CYS A 1 171 ? 7.969 -1.864 14.502 1.00 98.31 171 CYS A C 1
ATOM 1369 O O . CYS A 1 171 ? 7.698 -2.078 13.319 1.00 98.31 171 CYS A O 1
ATOM 1371 N N . ASP A 1 172 ? 8.356 -0.672 14.953 1.00 98.62 172 ASP A N 1
ATOM 1372 C CA . ASP A 1 172 ? 8.497 0.513 14.109 1.00 98.62 172 ASP A CA 1
ATOM 1373 C C . ASP A 1 172 ? 9.509 1.500 14.732 1.00 98.62 172 ASP A C 1
ATOM 1375 O O . ASP A 1 172 ? 9.483 1.703 15.951 1.00 98.62 172 ASP A O 1
ATOM 1379 N N . PRO A 1 173 ? 10.401 2.141 13.954 1.00 98.31 173 PRO A N 1
ATOM 1380 C CA . PRO A 1 173 ? 11.373 3.097 14.490 1.00 98.31 173 PRO A CA 1
ATOM 1381 C C . PRO A 1 173 ? 10.732 4.370 15.062 1.00 98.31 173 PRO A C 1
ATOM 1383 O O . PRO A 1 173 ? 11.335 5.022 15.913 1.00 98.31 173 PRO A O 1
ATOM 1386 N N . LEU A 1 174 ? 9.518 4.731 14.632 1.00 98.25 174 LEU A N 1
ATOM 1387 C CA . LEU A 1 174 ? 8.747 5.853 15.172 1.00 98.25 174 LEU A CA 1
ATOM 1388 C C . LEU A 1 174 ? 7.720 5.416 16.226 1.00 98.25 174 LEU A C 1
ATOM 1390 O O . LEU A 1 174 ? 6.835 6.201 16.574 1.00 98.25 174 LEU A O 1
ATOM 1394 N N . LEU A 1 175 ? 7.846 4.206 16.786 1.00 98.44 175 LEU A N 1
ATOM 1395 C CA . LEU A 1 175 ? 6.915 3.673 17.783 1.00 98.44 175 LEU A CA 1
ATOM 1396 C C . LEU A 1 175 ? 6.601 4.649 18.936 1.00 98.44 175 LEU A C 1
ATOM 1398 O O . LEU A 1 175 ? 5.416 4.813 19.220 1.00 98.44 175 LEU A O 1
ATOM 1402 N N . PRO A 1 176 ? 7.569 5.355 19.565 1.00 98.50 176 PRO A N 1
ATOM 1403 C CA . PRO A 1 176 ? 7.247 6.295 20.642 1.00 98.50 176 PRO A CA 1
ATOM 1404 C C . PRO A 1 176 ? 6.323 7.437 20.196 1.00 98.50 176 PRO A C 1
ATOM 1406 O O . PRO A 1 176 ? 5.421 7.831 20.931 1.00 98.50 176 PRO A O 1
ATOM 1409 N N . VAL A 1 177 ? 6.512 7.948 18.975 1.00 98.44 177 VAL A N 1
ATOM 1410 C CA . VAL A 1 177 ? 5.685 9.024 18.403 1.00 98.44 177 VAL A CA 1
ATOM 1411 C C . VAL A 1 177 ? 4.282 8.507 18.095 1.00 98.44 177 VAL A C 1
ATOM 1413 O O . VAL A 1 177 ? 3.290 9.155 18.428 1.00 98.44 177 VAL A O 1
ATOM 1416 N N . ILE A 1 178 ? 4.198 7.312 17.509 1.00 98.50 178 ILE A N 1
ATOM 1417 C CA . ILE A 1 178 ? 2.936 6.643 17.186 1.00 98.50 178 ILE A CA 1
ATOM 1418 C C . ILE A 1 178 ? 2.137 6.364 18.467 1.00 98.50 178 ILE A C 1
ATOM 1420 O O . ILE A 1 178 ? 0.969 6.734 18.552 1.00 98.50 178 ILE A O 1
ATOM 1424 N N . GLN A 1 179 ? 2.768 5.786 19.493 1.00 98.25 179 GLN A N 1
ATOM 1425 C CA . GLN A 1 179 ? 2.125 5.500 20.778 1.00 98.25 179 GLN A CA 1
ATOM 1426 C C . GLN A 1 179 ? 1.652 6.771 21.483 1.00 98.25 179 GLN A C 1
ATOM 1428 O O . GLN A 1 179 ? 0.554 6.782 22.033 1.00 98.25 179 GLN A O 1
ATOM 1433 N N . GLN A 1 180 ? 2.432 7.854 21.430 1.00 98.31 180 GLN A N 1
ATOM 1434 C CA . GLN A 1 180 ? 2.015 9.138 21.985 1.00 98.31 180 GLN A CA 1
ATOM 1435 C C . GLN A 1 180 ? 0.763 9.680 21.278 1.00 98.31 180 GLN A C 1
ATOM 1437 O O . GLN A 1 180 ? -0.168 10.126 21.949 1.00 98.31 180 GLN A O 1
ATOM 1442 N N . ALA A 1 181 ? 0.706 9.616 19.943 1.00 97.94 181 ALA A N 1
ATOM 1443 C CA . ALA A 1 181 ? -0.467 10.035 19.172 1.00 97.94 181 ALA A CA 1
ATOM 1444 C C . ALA A 1 181 ? -1.698 9.163 19.478 1.00 97.94 181 ALA A C 1
ATOM 1446 O O . ALA A 1 181 ? -2.801 9.684 19.652 1.00 97.94 181 ALA A O 1
ATOM 1447 N N . VAL A 1 182 ? -1.506 7.846 19.601 1.00 98.06 182 VAL A N 1
ATOM 1448 C CA . VAL A 1 182 ? -2.555 6.880 19.964 1.00 98.06 182 VAL A CA 1
ATOM 1449 C C . VAL A 1 182 ? -3.091 7.143 21.373 1.00 98.06 182 VAL A C 1
ATOM 1451 O O . VAL A 1 182 ? -4.303 7.218 21.552 1.00 98.06 182 VAL A O 1
ATOM 1454 N N . ALA A 1 183 ? -2.214 7.339 22.361 1.00 97.81 183 ALA A N 1
ATOM 1455 C CA . ALA A 1 183 ? -2.590 7.574 23.756 1.00 97.81 183 ALA A CA 1
ATOM 1456 C C . ALA A 1 183 ? -3.261 8.939 23.978 1.00 97.81 183 ALA A C 1
ATOM 1458 O O . ALA A 1 183 ? -4.116 9.076 24.851 1.00 97.81 183 ALA A O 1
ATOM 1459 N N . ALA A 1 184 ? -2.893 9.949 23.184 1.00 97.44 184 ALA A N 1
ATOM 1460 C CA . ALA A 1 184 ? -3.459 11.294 23.262 1.00 97.44 184 ALA A CA 1
ATOM 1461 C C . ALA A 1 184 ? -4.791 11.457 22.503 1.00 97.44 184 ALA A C 1
ATOM 1463 O O . ALA A 1 184 ? -5.338 12.559 22.469 1.00 97.44 184 ALA A O 1
ATOM 1464 N N . SER A 1 185 ? -5.316 10.395 21.881 1.00 97.12 185 SER A N 1
ATOM 1465 C CA . SER A 1 185 ? -6.527 10.453 21.060 1.00 97.12 185 SER A CA 1
ATOM 1466 C C . SER A 1 185 ? -7.517 9.334 21.384 1.00 97.12 185 SER A C 1
ATOM 1468 O O . SER A 1 185 ? -7.157 8.163 21.531 1.00 97.12 185 SER A O 1
ATOM 1470 N N . ALA A 1 186 ? -8.798 9.703 21.452 1.00 95.81 186 ALA A N 1
ATOM 1471 C CA . ALA A 1 186 ? -9.892 8.738 21.450 1.00 95.81 186 ALA A CA 1
ATOM 1472 C C . ALA A 1 186 ? -9.960 8.006 20.101 1.00 95.81 186 ALA A C 1
ATOM 1474 O O . ALA A 1 186 ? -9.514 8.538 19.082 1.00 95.81 186 ALA A O 1
ATOM 1475 N N . ASP A 1 187 ? -10.530 6.802 20.102 1.00 91.12 187 ASP A N 1
ATOM 1476 C CA . ASP A 1 187 ? -10.711 6.025 18.877 1.00 91.12 187 ASP A CA 1
ATOM 1477 C C . ASP A 1 187 ? -11.664 6.713 17.873 1.00 91.12 187 ASP A C 1
ATOM 1479 O O . ASP A 1 187 ? -12.423 7.620 18.229 1.00 91.12 187 ASP A O 1
ATOM 1483 N N . GLY A 1 188 ? -11.598 6.313 16.601 1.00 90.25 188 GLY A N 1
ATOM 1484 C CA . GLY A 1 188 ? -12.353 6.920 15.500 1.00 90.25 188 GLY A CA 1
ATOM 1485 C C . GLY A 1 188 ? -11.691 8.178 14.921 1.00 90.25 188 GLY A C 1
ATOM 1486 O O . GLY A 1 188 ? -10.479 8.231 14.711 1.00 90.25 188 GLY A O 1
ATOM 1487 N N . GLU A 1 189 ? -12.475 9.219 14.625 1.00 90.94 189 GLU A N 1
ATOM 1488 C CA . GLU A 1 189 ? -11.990 10.395 13.878 1.00 90.94 189 GLU A CA 1
ATOM 1489 C C . GLU A 1 189 ? -10.835 11.133 14.584 1.00 90.94 189 GLU A C 1
ATOM 1491 O O . GLU A 1 189 ? -9.915 11.628 13.928 1.00 90.94 189 GLU A O 1
ATOM 1496 N N . ALA A 1 190 ? -10.846 11.186 15.921 1.00 93.25 190 ALA A N 1
ATOM 1497 C CA . ALA A 1 190 ? -9.775 11.814 16.694 1.00 93.25 190 ALA A CA 1
ATOM 1498 C C . ALA A 1 190 ? -8.439 11.066 16.535 1.00 93.25 190 ALA A C 1
ATOM 1500 O O . ALA A 1 190 ? -7.402 11.711 16.365 1.00 93.25 190 ALA A O 1
ATOM 1501 N N . ARG A 1 191 ? -8.467 9.726 16.515 1.00 95.88 191 ARG A N 1
ATOM 1502 C CA . ARG A 1 191 ? -7.296 8.877 16.258 1.00 95.88 191 ARG A CA 1
ATOM 1503 C C . ARG A 1 191 ? -6.727 9.112 14.868 1.00 95.88 191 ARG A C 1
ATOM 1505 O O . ARG A 1 191 ? -5.520 9.303 14.729 1.00 95.88 191 ARG A O 1
ATOM 1512 N N . VAL A 1 192 ? -7.593 9.143 13.854 1.00 94.62 192 VAL A N 1
ATOM 1513 C CA . VAL A 1 192 ? -7.183 9.404 12.466 1.00 94.62 192 VAL A CA 1
ATOM 1514 C C . VAL A 1 192 ? -6.489 10.764 12.363 1.00 94.62 192 VAL A C 1
ATOM 1516 O O . VAL A 1 192 ? -5.383 10.845 11.834 1.00 94.62 192 VAL A O 1
ATOM 1519 N N . LYS A 1 193 ? -7.079 11.824 12.933 1.00 92.88 193 LYS A N 1
ATOM 1520 C CA . LYS A 1 193 ? -6.475 13.169 12.939 1.00 92.88 193 LYS A CA 1
ATOM 1521 C C . LYS A 1 193 ? -5.122 13.201 13.650 1.00 92.88 193 LYS A C 1
ATOM 1523 O O . LYS A 1 193 ? -4.185 13.800 13.130 1.00 92.88 193 LYS A O 1
ATOM 1528 N N . ALA A 1 194 ? -5.008 12.550 14.807 1.00 95.44 194 ALA A N 1
ATOM 1529 C CA . ALA A 1 194 ? -3.760 12.506 15.565 1.00 95.44 194 ALA A CA 1
ATOM 1530 C C . ALA A 1 194 ? -2.634 11.804 14.788 1.00 95.44 194 ALA A C 1
ATOM 1532 O O . ALA A 1 194 ? -1.515 12.309 14.746 1.00 95.44 194 ALA A O 1
ATOM 1533 N N . LEU A 1 195 ? -2.931 10.676 14.133 1.00 96.25 195 LEU A N 1
ATOM 1534 C CA . LEU A 1 195 ? -1.951 9.934 13.334 1.00 96.25 195 LEU A CA 1
ATOM 1535 C C . LEU A 1 195 ? -1.573 10.666 12.038 1.00 96.25 195 LEU A C 1
ATOM 1537 O O . LEU A 1 195 ? -0.395 10.691 11.684 1.00 96.25 195 LEU A O 1
ATOM 1541 N N . LEU A 1 196 ? -2.532 11.310 11.362 1.00 94.81 196 LEU A N 1
ATOM 1542 C CA . LEU A 1 196 ? -2.255 12.158 10.192 1.00 94.81 196 LEU A CA 1
ATOM 1543 C C . LEU A 1 196 ? -1.348 13.350 10.526 1.00 94.81 196 LEU A C 1
ATOM 1545 O O . LEU A 1 196 ? -0.618 13.821 9.657 1.00 94.81 196 LEU A O 1
ATOM 1549 N N . GLY A 1 197 ? -1.357 13.811 11.780 1.00 94.12 197 GLY A N 1
ATOM 1550 C CA . GLY A 1 197 ? -0.478 14.874 12.269 1.00 94.12 197 GLY A CA 1
ATOM 1551 C C . GLY A 1 197 ? 0.999 14.480 12.407 1.00 94.12 197 GLY A C 1
ATOM 1552 O O . GLY A 1 197 ? 1.822 15.336 12.723 1.00 94.12 197 GLY A O 1
ATOM 1553 N N . ILE A 1 198 ? 1.373 13.215 12.180 1.00 95.81 198 ILE A N 1
ATOM 1554 C CA . ILE A 1 198 ? 2.775 12.779 12.228 1.00 95.81 198 ILE A CA 1
ATOM 1555 C C . ILE A 1 198 ? 3.472 13.180 10.919 1.00 95.81 198 ILE A C 1
ATOM 1557 O O . ILE A 1 198 ? 3.533 12.411 9.956 1.00 95.81 198 ILE A O 1
ATOM 1561 N N . GLU A 1 199 ? 4.036 14.389 10.893 1.00 93.88 199 GLU A N 1
ATOM 1562 C CA . GLU A 1 199 ? 4.680 14.973 9.705 1.00 93.88 199 GLU A CA 1
ATOM 1563 C C . GLU A 1 199 ? 5.815 14.114 9.135 1.00 93.88 199 GLU A C 1
ATOM 1565 O O . GLU A 1 199 ? 5.987 14.059 7.922 1.00 93.88 199 GLU A O 1
ATOM 1570 N N . ALA A 1 200 ? 6.551 13.391 9.984 1.00 94.06 200 ALA A N 1
ATOM 1571 C CA . ALA A 1 200 ? 7.616 12.488 9.546 1.00 94.06 200 ALA A CA 1
ATOM 1572 C C . ALA A 1 200 ? 7.118 11.339 8.643 1.00 94.06 200 ALA A C 1
ATOM 1574 O O . ALA A 1 200 ? 7.918 10.740 7.930 1.00 94.06 200 ALA A O 1
ATOM 1575 N N . ILE A 1 201 ? 5.816 11.027 8.680 1.00 94.81 201 ILE A N 1
ATOM 1576 C CA . ILE A 1 201 ? 5.181 9.996 7.850 1.00 94.81 201 ILE A CA 1
ATOM 1577 C C . ILE A 1 201 ? 4.395 10.659 6.721 1.00 94.81 201 ILE A C 1
ATOM 1579 O O . ILE A 1 201 ? 4.608 10.359 5.549 1.00 94.81 201 ILE A O 1
ATOM 1583 N N . PHE A 1 202 ? 3.476 11.561 7.066 1.00 92.25 202 PHE A N 1
ATOM 1584 C CA . PHE A 1 202 ? 2.519 12.095 6.100 1.00 92.25 202 PHE A CA 1
ATOM 1585 C C . PHE A 1 202 ? 3.069 13.302 5.330 1.00 92.25 202 PHE A C 1
ATOM 1587 O O . PHE A 1 202 ? 2.768 13.471 4.150 1.00 92.25 202 PHE A O 1
ATOM 1594 N N . GLY A 1 203 ? 3.972 14.078 5.925 1.00 86.25 203 GLY A N 1
ATOM 1595 C CA . GLY A 1 203 ? 4.444 15.352 5.389 1.00 86.25 203 GLY A CA 1
ATOM 1596 C C . GLY A 1 203 ? 3.503 16.516 5.718 1.00 86.25 203 GLY A C 1
ATOM 1597 O O . GLY A 1 203 ? 2.345 16.328 6.099 1.00 86.25 203 GLY A O 1
ATOM 1598 N N . VAL A 1 204 ? 4.018 17.737 5.560 1.00 65.50 204 VAL A N 1
ATOM 1599 C CA . VAL A 1 204 ? 3.355 18.981 5.993 1.00 65.50 204 VAL A CA 1
ATOM 1600 C C . VAL A 1 204 ? 2.087 19.281 5.182 1.00 65.50 204 VAL A C 1
ATOM 1602 O O . VAL A 1 204 ? 1.092 19.725 5.746 1.00 65.50 204 VAL A O 1
ATOM 1605 N N . GLU A 1 205 ? 2.069 18.988 3.877 1.00 59.19 205 GLU A N 1
ATOM 1606 C CA . GLU A 1 205 ? 0.919 19.294 3.005 1.00 59.19 205 GLU A CA 1
ATOM 1607 C C . GLU A 1 205 ? -0.342 18.491 3.369 1.00 59.19 205 GLU A C 1
ATOM 1609 O O . GLU A 1 205 ? -1.451 19.017 3.342 1.00 59.19 205 GLU A O 1
ATOM 1614 N N . THR A 1 206 ? -0.184 17.236 3.791 1.00 55.69 206 THR A N 1
ATOM 1615 C CA . THR A 1 206 ? -1.281 16.399 4.308 1.00 55.69 206 THR A CA 1
ATOM 1616 C C . THR A 1 206 ? -1.646 16.716 5.757 1.00 55.69 206 THR A C 1
ATOM 1618 O O . THR A 1 206 ? -2.813 16.595 6.121 1.00 55.69 206 THR A O 1
ATOM 1621 N N . ALA A 1 207 ? -0.687 17.151 6.584 1.00 50.69 207 ALA A N 1
ATOM 1622 C CA . ALA A 1 207 ? -0.943 17.537 7.975 1.00 50.69 207 ALA A CA 1
ATOM 1623 C C . ALA A 1 207 ? -1.695 18.881 8.083 1.00 50.69 207 ALA A C 1
ATOM 1625 O O . ALA A 1 207 ? -2.495 19.077 8.997 1.00 50.69 207 ALA A O 1
ATOM 1626 N N . ALA A 1 208 ? -1.495 19.790 7.121 1.00 36.59 208 ALA A N 1
ATOM 1627 C CA . ALA A 1 208 ? -2.049 21.146 7.112 1.00 36.59 208 ALA A CA 1
ATOM 1628 C C . ALA A 1 208 ? -3.481 21.269 6.545 1.00 36.59 208 ALA A C 1
ATOM 1630 O O . ALA A 1 208 ? -3.935 22.374 6.248 1.00 36.59 208 ALA A O 1
ATOM 1631 N N . GLY A 1 209 ? -4.224 20.167 6.414 1.00 41.34 209 GLY A N 1
ATOM 1632 C CA . GLY A 1 209 ? -5.631 20.225 6.011 1.00 41.34 209 GLY A CA 1
ATOM 1633 C C . GLY A 1 209 ? -5.888 20.094 4.511 1.00 41.34 209 GLY A C 1
ATOM 1634 O O . GLY A 1 209 ? -6.985 20.435 4.066 1.00 41.34 209 GLY A O 1
ATOM 1635 N N . VAL A 1 210 ? -4.964 19.504 3.735 1.00 41.97 210 VAL A N 1
ATOM 1636 C CA . VAL A 1 210 ? -5.403 18.727 2.565 1.00 41.97 210 VAL A CA 1
ATOM 1637 C C . VAL A 1 210 ? -6.155 17.535 3.126 1.00 41.97 210 VAL A C 1
ATOM 1639 O O . VAL A 1 210 ? -5.603 16.485 3.446 1.00 41.97 210 VAL A O 1
ATOM 1642 N N . THR A 1 211 ? -7.446 17.751 3.333 1.00 46.59 211 THR A N 1
ATOM 1643 C CA . THR A 1 211 ? -8.378 16.695 3.659 1.00 46.59 211 THR A CA 1
ATOM 1644 C C . THR A 1 211 ? -8.179 15.606 2.607 1.00 46.59 211 THR A C 1
ATOM 1646 O O . THR A 1 211 ? -8.566 15.786 1.454 1.00 46.59 211 THR A O 1
ATOM 1649 N N . LEU A 1 212 ? -7.685 14.433 3.022 1.00 49.00 212 LEU A N 1
ATOM 1650 C CA . LEU A 1 212 ? -7.901 13.161 2.310 1.00 49.00 212 LEU A CA 1
ATOM 1651 C C . LEU A 1 212 ? -9.409 12.917 2.027 1.00 49.00 212 LEU A C 1
ATOM 1653 O O . LEU A 1 212 ? -9.783 11.963 1.358 1.00 49.00 212 LEU A O 1
ATOM 1657 N N . CYS A 1 213 ? -10.264 13.814 2.527 1.00 41.03 213 CYS A N 1
ATOM 1658 C CA . CYS A 1 213 ? -11.705 13.910 2.407 1.00 41.03 213 CYS A CA 1
ATOM 1659 C C . CYS A 1 213 ? -12.229 14.811 1.264 1.00 41.03 213 CYS A C 1
ATOM 1661 O O . CYS A 1 213 ? -13.408 15.163 1.291 1.00 41.03 213 CYS A O 1
ATOM 1663 N N . HIS A 1 214 ? -11.418 15.230 0.283 1.00 34.66 214 HIS A N 1
ATOM 1664 C CA . HIS A 1 214 ? -11.951 15.800 -0.969 1.00 34.66 214 HIS A CA 1
ATOM 1665 C C . HIS A 1 214 ? -11.719 14.831 -2.133 1.00 34.66 214 HIS A C 1
ATOM 1667 O O . HIS A 1 214 ? -10.786 14.968 -2.917 1.00 34.66 214 HIS A O 1
ATOM 1673 N N . GLY A 1 215 ? -12.563 13.798 -2.174 1.00 41.09 215 GLY A N 1
ATOM 1674 C CA . GLY A 1 215 ? -12.579 12.751 -3.201 1.00 41.09 215 GLY A CA 1
ATOM 1675 C C . GLY A 1 215 ? -13.080 11.413 -2.652 1.00 41.09 215 GLY A C 1
ATOM 1676 O O . GLY A 1 215 ? -13.901 10.767 -3.290 1.00 41.09 215 GLY A O 1
ATOM 1677 N N . GLY A 1 216 ? -12.672 11.061 -1.428 1.00 41.25 216 GLY A N 1
ATOM 1678 C CA . GLY A 1 216 ? -13.228 9.958 -0.640 1.00 41.25 216 GLY A CA 1
ATOM 1679 C C . GLY A 1 216 ? -14.074 10.492 0.516 1.00 41.25 216 GLY A C 1
ATOM 1680 O O . GLY A 1 216 ? -13.714 11.481 1.152 1.00 41.25 216 GLY A O 1
ATOM 1681 N N . ASP A 1 217 ? -15.218 9.867 0.781 1.00 40.34 217 ASP A N 1
ATOM 1682 C CA . ASP A 1 217 ? -16.076 10.182 1.928 1.00 40.34 217 ASP A CA 1
ATOM 1683 C C . ASP A 1 217 ? -15.236 10.225 3.232 1.00 40.34 217 ASP A C 1
ATOM 1685 O O . ASP A 1 217 ? -14.542 9.247 3.514 1.00 40.34 217 ASP A O 1
ATOM 1689 N N . PRO A 1 218 ? -15.278 11.296 4.057 1.00 39.00 218 PRO A N 1
ATOM 1690 C CA . PRO A 1 218 ? -14.606 11.340 5.365 1.00 39.00 218 PRO A CA 1
ATOM 1691 C C . PRO A 1 218 ? -14.965 10.152 6.273 1.00 39.00 218 PRO A C 1
ATOM 1693 O O . PRO A 1 218 ? -14.214 9.795 7.184 1.00 39.00 218 PRO A O 1
ATOM 1696 N N . ARG A 1 219 ? -16.107 9.508 6.008 1.00 41.69 219 ARG A N 1
ATOM 1697 C CA . ARG A 1 219 ? -16.530 8.275 6.663 1.00 41.69 219 ARG A CA 1
ATOM 1698 C C . ARG A 1 219 ? -15.713 7.055 6.244 1.00 41.69 219 ARG A C 1
ATOM 1700 O O . ARG A 1 219 ? -15.728 6.107 6.999 1.00 41.69 219 ARG A O 1
ATOM 1707 N N . LEU A 1 220 ? -14.975 7.036 5.132 1.00 41.78 220 LEU A N 1
ATOM 1708 C CA . LEU A 1 220 ? -14.191 5.862 4.712 1.00 41.78 220 LEU A CA 1
ATOM 1709 C C . LEU A 1 220 ? -12.972 5.625 5.609 1.00 41.78 220 LEU A C 1
ATOM 1711 O O . LEU A 1 220 ? -12.807 4.522 6.116 1.00 41.78 220 LEU A O 1
ATOM 1715 N N . LEU A 1 221 ? -12.156 6.655 5.870 1.00 46.81 221 LEU A N 1
ATOM 1716 C CA . LEU A 1 221 ? -11.007 6.535 6.783 1.00 46.81 221 LEU A CA 1
ATOM 1717 C C . LEU A 1 221 ? -11.465 6.342 8.237 1.00 46.81 221 LEU A C 1
ATOM 1719 O O . LEU A 1 221 ? -10.886 5.540 8.962 1.00 46.81 221 LEU A O 1
ATOM 1723 N N . SER A 1 222 ? -12.528 7.042 8.648 1.00 40.59 222 SER A N 1
ATOM 1724 C CA . SER A 1 222 ? -13.083 6.931 10.002 1.00 40.59 222 SER A CA 1
ATOM 1725 C C . SER A 1 222 ? -13.801 5.592 10.234 1.00 40.59 222 SER A C 1
ATOM 1727 O O . SER A 1 222 ? -13.541 4.944 11.237 1.00 40.59 222 SER A O 1
ATOM 1729 N N . ALA A 1 223 ? -14.633 5.110 9.302 1.00 39.16 223 ALA A N 1
ATOM 1730 C CA . ALA A 1 223 ? -15.346 3.833 9.440 1.00 39.16 223 ALA A CA 1
ATOM 1731 C C . ALA A 1 223 ? -14.425 2.617 9.284 1.00 39.16 223 ALA A C 1
ATOM 1733 O O . ALA A 1 223 ? -14.632 1.625 9.973 1.00 39.16 223 ALA A O 1
ATOM 1734 N N . ALA A 1 224 ? -13.391 2.691 8.437 1.00 42.16 224 ALA A N 1
ATOM 1735 C CA . ALA A 1 224 ? -12.382 1.634 8.356 1.00 42.16 224 ALA A CA 1
ATOM 1736 C C . ALA A 1 224 ? -11.492 1.575 9.612 1.00 42.16 224 ALA A C 1
ATOM 1738 O O . ALA A 1 224 ? -11.027 0.500 9.979 1.00 42.16 224 ALA A O 1
ATOM 1739 N N . ALA A 1 225 ? -11.262 2.711 10.283 1.00 43.81 225 ALA A N 1
ATOM 1740 C CA . ALA A 1 225 ? -10.493 2.761 11.526 1.00 43.81 225 ALA A CA 1
ATOM 1741 C C . ALA A 1 225 ? -11.324 2.438 12.781 1.00 43.81 225 ALA A C 1
ATOM 1743 O O . ALA A 1 225 ? -10.757 1.958 13.755 1.00 43.81 225 ALA A O 1
ATOM 1744 N N . ALA A 1 226 ? -12.637 2.689 12.768 1.00 39.06 226 ALA A N 1
ATOM 1745 C CA . ALA A 1 226 ? -13.490 2.625 13.956 1.00 39.06 226 ALA A CA 1
ATOM 1746 C C . ALA A 1 226 ? -14.036 1.232 14.313 1.00 39.06 226 ALA A C 1
ATOM 1748 O O . ALA A 1 226 ? -14.782 1.161 15.280 1.00 39.06 226 ALA A O 1
ATOM 1749 N N . GLY A 1 227 ? -13.694 0.164 13.574 1.00 42.56 227 GLY A N 1
ATOM 1750 C CA . GLY A 1 227 ? -14.059 -1.221 13.916 1.00 42.56 227 GLY A CA 1
ATOM 1751 C C . GLY A 1 227 ? -15.552 -1.411 14.222 1.00 42.56 227 GLY A C 1
ATOM 1752 O O . GLY A 1 227 ? -15.962 -1.346 15.379 1.00 42.56 227 GLY A O 1
ATOM 1753 N N . GLY A 1 228 ? -16.363 -1.624 13.183 1.00 32.66 228 GLY A N 1
ATOM 1754 C CA . GLY A 1 228 ? -17.766 -2.030 13.346 1.00 32.66 228 GLY A CA 1
ATOM 1755 C C . GLY A 1 228 ? -17.902 -3.481 13.782 1.00 32.66 228 GLY A C 1
ATOM 1756 O O . GLY A 1 228 ? -17.177 -4.317 13.201 1.00 32.66 228 GLY A O 1
#

Foldseek 3Di:
DDDDPDDEAEEAPDDPPDDDPCVVVPYHYDNDCVLVVLLCLALQLLLLLLCLLVVVLVVNFALLSLLVDPVSLVLSLCSQPVQRVVLGDDPPDDSNVVNVVSSVVSNDPVDRHTSLVSNAQVLVRLVSHQLSSLVVCLVVLHDDLSSLLSVLSNLLLLLQAHPVRDGHDHHHPCNVQSVVLSVVADFFPRSVLSVQCPCSRNNDVSNVPPPSCSRDPPCSSRVSNRRD

Radius of gyration: 18.41 Å; chains: 1; bounding box: 53×44×46 Å

Sequence (228 aa):
MACEPFRQWVIEDNFVAGRPQWEKAGAELVADVVPFEEMKLRMLNGSHSFLAYLGYLAGYQHINDCMQDDNYRRAALSLMLDEQAPTLKVQGVDLSRYASLLIDRYCNPALKHRTWQIAMDGSQKLPQRMLDSIRWHLVHQRDFTLLALGVAGWMRYVGGVDDAGQAIEICDPLLPVIQQAVAASADGEARVKALLGIEAIFGVETAAGVTLCHGGDPRLLSAAAAGG

Secondary structure (DSSP, 8-state):
----S----EEE---BTB---GGGGT-EEES--HHHHHHIIIIIIIHHHHHHHHHHHTT--BHHHHTTSHHHHHHHHHIIIIIIGGG----S--HHHHHHHHHHHHT-TT---BHHHHHTTHHHHHIIIIIHHHHHHHHHT---HHHHHHHHHHHHHTTSB-TTSPBP----TTHHHHHHHHHTS-TTHHHHHHHHT-HHHH-HHHHTT--TTTTS-HHHHHHHHS--

InterPro domains:
  IPR008927 6-phosphogluconate dehydrogenase-like, C-terminal domain superfamily [SSF48179] (32-207)
  IPR013118 Mannitol dehydrogenase, C-terminal [PF08125] (32-206)
  IPR013328 6-phosphogluconate dehydrogenase, domain 2 [G3DSA:1.10.1040.10] (32-213)
  IPR036291 NAD(P)-binding domain superfamily [SSF51735] (2-30)
  IPR050988 Mannitol Dehydrogenase/Oxidoreductase [PTHR43362] (2-207)

pLDDT: mean 89.79, std 16.98, range [32.66, 98.88]

Organism: Klebsiella pneumoniae (NCBI:txid573)